Protein AF-0000000073399118 (afdb_homodimer)

Structure (mmCIF, N/CA/C/O backbone):
data_AF-0000000073399118-model_v1
#
loop_
_entity.id
_entity.type
_entity.pdbx_description
1 polymer 'Streptavidin, putative'
#
loop_
_atom_site.group_PDB
_atom_site.id
_atom_site.type_symbol
_atom_site.label_atom_id
_atom_site.label_alt_id
_atom_site.label_comp_id
_atom_site.label_asym_id
_atom_site.label_entity_id
_atom_site.label_seq_id
_atom_site.pdbx_PDB_ins_code
_atom_site.Cartn_x
_atom_site.Cartn_y
_atom_site.Cartn_z
_atom_site.occupancy
_atom_site.B_iso_or_equiv
_atom_site.auth_seq_id
_atom_site.auth_comp_id
_atom_site.auth_asym_id
_atom_site.auth_atom_id
_atom_site.pdbx_PDB_model_num
ATOM 1 N N . MET A 1 1 ? 42.438 76.625 -8.664 1 34.38 1 MET A N 1
ATOM 2 C CA . MET A 1 1 ? 42.094 75.312 -9.195 1 34.38 1 MET A CA 1
ATOM 3 C C . MET A 1 1 ? 40.875 74.75 -8.461 1 34.38 1 MET A C 1
ATOM 5 O O . MET A 1 1 ? 40.906 74.625 -7.23 1 34.38 1 MET A O 1
ATOM 9 N N . LYS A 1 2 ? 39.688 74.938 -9.031 1 44.22 2 LYS A N 1
ATOM 10 C CA . LYS A 1 2 ? 38.312 74.562 -8.688 1 44.22 2 LYS A CA 1
ATOM 11 C C . LYS A 1 2 ? 38.219 73 -8.547 1 44.22 2 LYS A C 1
ATOM 13 O O . LYS A 1 2 ? 38.562 72.312 -9.477 1 44.22 2 LYS A O 1
ATOM 18 N N . ASN A 1 3 ? 38.312 72.5 -7.344 1 41.66 3 ASN A N 1
ATOM 19 C CA . ASN A 1 3 ? 38.219 71.062 -6.98 1 41.66 3 ASN A CA 1
ATOM 20 C C . ASN A 1 3 ? 36.844 70.5 -7.312 1 41.66 3 ASN A C 1
ATOM 22 O O . ASN A 1 3 ? 35.844 70.938 -6.805 1 41.66 3 ASN A O 1
ATOM 26 N N . ALA A 1 4 ? 36.625 70 -8.562 1 43.75 4 ALA A N 1
ATOM 27 C CA . ALA A 1 4 ? 35.406 69.375 -9.07 1 43.75 4 ALA A CA 1
ATOM 28 C C . ALA A 1 4 ? 35.125 68.062 -8.289 1 43.75 4 ALA A C 1
ATOM 30 O O . ALA A 1 4 ? 35.969 67.188 -8.211 1 43.75 4 ALA A O 1
ATOM 31 N N . PHE A 1 5 ? 34.312 68.125 -7.246 1 39.22 5 PHE A N 1
ATOM 32 C CA . PHE A 1 5 ? 33.844 67 -6.48 1 39.22 5 PHE A CA 1
ATOM 33 C C . PHE A 1 5 ? 33 66.062 -7.359 1 39.22 5 PHE A C 1
ATOM 35 O O . PHE A 1 5 ? 32.031 66.5 -7.977 1 39.22 5 PHE A O 1
ATOM 42 N N . VAL A 1 6 ? 33.625 65.062 -8.031 1 45.28 6 VAL A N 1
ATOM 43 C CA . VAL A 1 6 ? 32.969 64 -8.82 1 45.28 6 VAL A CA 1
ATOM 44 C C . VAL A 1 6 ? 32.062 63.188 -7.922 1 45.28 6 VAL A C 1
ATOM 46 O O . VAL A 1 6 ? 32.531 62.625 -6.93 1 45.28 6 VAL A O 1
ATOM 49 N N . SER A 1 7 ? 30.781 63.562 -7.746 1 41.41 7 SER A N 1
ATOM 50 C CA . SER A 1 7 ? 29.781 62.75 -7.02 1 41.41 7 SER A CA 1
ATOM 51 C C . SER A 1 7 ? 29.609 61.375 -7.652 1 41.41 7 SER A C 1
ATOM 53 O O . SER A 1 7 ? 29.234 61.281 -8.82 1 41.41 7 SER A O 1
ATOM 55 N N . LEU A 1 8 ? 30.391 60.406 -7.258 1 40.75 8 LEU A N 1
ATOM 56 C CA . LEU A 1 8 ? 30.188 59.031 -7.715 1 40.75 8 LEU A CA 1
ATOM 57 C C . LEU A 1 8 ? 28.828 58.5 -7.285 1 40.75 8 LEU A C 1
ATOM 59 O O . LEU A 1 8 ? 28.531 58.438 -6.09 1 40.75 8 LEU A O 1
ATOM 63 N N . ALA A 1 9 ? 27.797 58.625 -8.18 1 46.25 9 ALA A N 1
ATOM 64 C CA . ALA A 1 9 ? 26.484 58 -7.988 1 46.25 9 ALA A CA 1
ATOM 65 C C . ALA A 1 9 ? 26.609 56.5 -7.852 1 46.25 9 ALA A C 1
ATOM 67 O O . ALA A 1 9 ? 27.109 55.812 -8.758 1 46.25 9 ALA A O 1
ATOM 68 N N . ILE A 1 10 ? 26.812 56.031 -6.648 1 46.25 10 ILE A N 1
ATOM 69 C CA . ILE A 1 10 ? 26.75 54.594 -6.43 1 46.25 10 ILE A CA 1
ATOM 70 C C . ILE A 1 10 ? 25.391 54.062 -6.855 1 46.25 10 ILE A C 1
ATOM 72 O O . ILE A 1 10 ? 24.359 54.5 -6.352 1 46.25 10 ILE A O 1
ATOM 76 N N . PRO A 1 11 ? 25.219 53.5 -8.07 1 48.28 11 PRO A N 1
ATOM 77 C CA . PRO A 1 11 ? 23.938 52.844 -8.383 1 48.28 11 PRO A CA 1
ATOM 78 C C . PRO A 1 11 ? 23.5 51.844 -7.297 1 48.28 11 PRO A C 1
ATOM 80 O O . PRO A 1 11 ? 24.312 51.094 -6.773 1 48.28 11 PRO A O 1
ATOM 83 N N . GLY A 1 12 ? 22.484 52.25 -6.523 1 44.31 12 GLY A N 1
ATOM 84 C CA . GLY A 1 12 ? 21.859 51.344 -5.578 1 44.31 12 GLY A CA 1
ATOM 85 C C . GLY A 1 12 ? 21.469 50 -6.191 1 44.31 12 GLY A C 1
ATOM 86 O O . GLY A 1 12 ? 20.766 49.969 -7.195 1 44.31 12 GLY A O 1
ATOM 87 N N . LEU A 1 13 ? 22.328 49.031 -6.129 1 44.34 13 LEU A N 1
ATOM 88 C CA . LEU A 1 13 ? 21.969 47.656 -6.457 1 44.34 13 LEU A CA 1
ATOM 89 C C . LEU A 1 13 ? 20.625 47.281 -5.828 1 44.34 13 LEU A C 1
ATOM 91 O O . LEU A 1 13 ? 20.5 47.281 -4.605 1 44.34 13 LEU A O 1
ATOM 95 N N . LEU A 1 14 ? 19.578 47.5 -6.547 1 47.88 14 LEU A N 1
ATOM 96 C CA . LEU A 1 14 ? 18.312 46.906 -6.145 1 47.88 14 LEU A CA 1
ATOM 97 C C . LEU A 1 14 ? 18.453 45.438 -5.891 1 47.88 14 LEU A C 1
ATOM 99 O O . LEU A 1 14 ? 18.828 44.656 -6.797 1 47.88 14 LEU A O 1
ATOM 103 N N . ALA A 1 15 ? 18.719 45.031 -4.641 1 45.75 15 ALA A N 1
ATOM 104 C CA . ALA A 1 15 ? 18.594 43.656 -4.227 1 45.75 15 ALA A CA 1
ATOM 105 C C . ALA A 1 15 ? 17.234 43.094 -4.625 1 45.75 15 ALA A C 1
ATOM 107 O O . ALA A 1 15 ? 16.203 43.469 -4.074 1 45.75 15 ALA A O 1
ATOM 108 N N . SER A 1 16 ? 17.062 42.719 -5.859 1 45.62 16 SER A N 1
ATOM 109 C CA . SER A 1 16 ? 15.891 41.875 -6.113 1 45.62 16 SER A CA 1
ATOM 110 C C . SER A 1 16 ? 15.766 40.781 -5.074 1 45.62 16 SER A C 1
ATOM 112 O O . SER A 1 16 ? 16.688 39.969 -4.891 1 45.62 16 SER A O 1
ATOM 114 N N . SER A 1 17 ? 15.07 41.031 -4.02 1 40.75 17 SER A N 1
ATOM 115 C CA . SER A 1 17 ? 14.703 39.906 -3.184 1 40.75 17 SER A CA 1
ATOM 116 C C . SER A 1 17 ? 14.25 38.719 -4.031 1 40.75 17 SER A C 1
ATOM 118 O O . SER A 1 17 ? 13.297 38.844 -4.809 1 40.75 17 SER A O 1
ATOM 120 N N . LEU A 1 18 ? 15.164 37.906 -4.512 1 43.44 18 LEU A N 1
ATOM 121 C CA . LEU A 1 18 ? 14.68 36.594 -4.934 1 43.44 18 LEU A CA 1
ATOM 122 C C . LEU A 1 18 ? 13.594 36.094 -3.99 1 43.44 18 LEU A C 1
ATOM 124 O O . LEU A 1 18 ? 13.852 35.844 -2.809 1 43.44 18 LEU A O 1
ATOM 128 N N . LEU A 1 19 ? 12.422 36.625 -4.035 1 37.97 19 LEU A N 1
ATOM 129 C CA . LEU A 1 19 ? 11.344 35.875 -3.432 1 37.97 19 LEU A CA 1
ATOM 130 C C . LEU A 1 19 ? 11.578 34.375 -3.598 1 37.97 19 LEU A C 1
ATOM 132 O O . LEU A 1 19 ? 11.625 33.875 -4.723 1 37.97 19 LEU A O 1
ATOM 136 N N . ALA A 1 20 ? 12.578 33.875 -2.898 1 39.19 20 ALA A N 1
ATOM 137 C CA . ALA A 1 20 ? 12.523 32.438 -2.779 1 39.19 20 ALA A CA 1
ATOM 138 C C . ALA A 1 20 ? 11.078 31.938 -2.729 1 39.19 20 ALA A C 1
ATOM 140 O O . ALA A 1 20 ? 10.289 32.375 -1.892 1 39.19 20 ALA A O 1
ATOM 141 N N . ASP A 1 21 ? 10.391 31.797 -3.803 1 41.84 21 ASP A N 1
ATOM 142 C CA . ASP A 1 21 ? 9.164 31.016 -3.736 1 41.84 21 ASP A CA 1
ATOM 143 C C . ASP A 1 21 ? 9.211 30.016 -2.576 1 41.84 21 ASP A C 1
ATOM 145 O O . ASP A 1 21 ? 10.086 29.156 -2.525 1 41.84 21 ASP A O 1
ATOM 149 N N . SER A 1 22 ? 9.078 30.375 -1.406 1 43.62 22 SER A N 1
ATOM 150 C CA . SER A 1 22 ? 8.961 29.484 -0.252 1 43.62 22 SER A CA 1
ATOM 151 C C . SER A 1 22 ? 8.312 28.156 -0.637 1 43.62 22 SER A C 1
ATOM 153 O O . SER A 1 22 ? 7.121 28.109 -0.955 1 43.62 22 SER A O 1
ATOM 155 N N . ALA A 1 23 ? 8.836 27.344 -1.555 1 50 23 ALA A N 1
ATOM 156 C CA . ALA A 1 23 ? 8.445 25.953 -1.791 1 50 23 ALA A CA 1
ATOM 157 C C . ALA A 1 23 ? 7.75 25.359 -0.566 1 50 23 ALA A C 1
ATOM 159 O O . ALA A 1 23 ? 8.289 25.406 0.543 1 50 23 ALA A O 1
ATOM 160 N N . TYR A 1 24 ? 6.438 25.609 -0.46 1 58.16 24 TYR A N 1
ATOM 161 C CA . TYR A 1 24 ? 5.629 25.141 0.663 1 58.16 24 TYR A CA 1
ATOM 162 C C . TYR A 1 24 ? 6.125 23.797 1.174 1 58.16 24 TYR A C 1
ATOM 164 O O . TYR A 1 24 ? 6.34 22.859 0.389 1 58.16 24 TYR A O 1
ATOM 172 N N . ALA A 1 25 ? 6.656 23.734 2.359 1 80 25 ALA A N 1
ATOM 173 C CA . ALA A 1 25 ? 7.18 22.609 3.131 1 80 25 ALA A CA 1
ATOM 174 C C . ALA A 1 25 ? 6.141 21.5 3.264 1 80 25 ALA A C 1
ATOM 176 O O . ALA A 1 25 ? 4.941 21.781 3.35 1 80 25 ALA A O 1
ATOM 177 N N . ALA A 1 26 ? 6.48 20.312 3.006 1 94 26 ALA A N 1
ATOM 178 C CA . ALA A 1 26 ? 5.617 19.156 3.221 1 94 26 ALA A CA 1
ATOM 179 C C . ALA A 1 26 ? 4.871 19.266 4.547 1 94 26 ALA A C 1
ATOM 181 O O . ALA A 1 26 ? 5.441 19.672 5.555 1 94 26 ALA A O 1
ATOM 182 N N . ASN A 1 27 ? 3.549 19.094 4.488 1 95.75 27 ASN A N 1
ATOM 183 C CA . ASN A 1 27 ? 2.707 19.047 5.68 1 95.75 27 ASN A CA 1
ATOM 184 C C . ASN A 1 27 ? 1.485 18.156 5.469 1 95.75 27 ASN A C 1
ATOM 186 O O . ASN A 1 27 ? 1.403 17.438 4.473 1 95.75 27 ASN A O 1
ATOM 190 N N . CYS A 1 28 ? 0.523 18.172 6.426 1 97.06 28 CYS A N 1
ATOM 191 C CA . CYS A 1 28 ? -0.595 17.234 6.367 1 97.06 28 CYS A CA 1
ATOM 192 C C . CYS A 1 28 ? -1.641 17.703 5.359 1 97.06 28 CYS A C 1
ATOM 194 O O . CYS A 1 28 ? -2.656 17.031 5.164 1 97.06 28 CYS A O 1
ATOM 196 N N . GLN A 1 29 ? -1.378 18.812 4.672 1 95.12 29 GLN A N 1
ATOM 197 C CA . GLN A 1 29 ? -2.266 19.25 3.605 1 95.12 29 GLN A CA 1
ATOM 198 C C . GLN A 1 29 ? -1.562 19.219 2.252 1 95.12 29 GLN A C 1
ATOM 200 O O . GLN A 1 29 ? -2.195 19.422 1.213 1 95.12 29 GLN A O 1
ATOM 205 N N . ASN A 1 30 ? -0.302 19.031 2.291 1 95.69 30 ASN A N 1
ATOM 206 C CA . ASN A 1 30 ? 0.541 18.984 1.101 1 95.69 30 ASN A CA 1
ATOM 207 C C . ASN A 1 30 ? 1.598 17.891 1.213 1 95.69 30 ASN A C 1
ATOM 209 O O . ASN A 1 30 ? 2.578 18.031 1.944 1 95.69 30 ASN A O 1
ATOM 213 N N . PRO A 1 31 ? 1.482 16.812 0.441 1 97.56 31 PRO A N 1
ATOM 214 C CA . PRO A 1 31 ? 2.4 15.68 0.61 1 97.56 31 PRO A CA 1
ATOM 215 C C . PRO A 1 31 ? 3.76 15.922 -0.045 1 97.56 31 PRO A C 1
ATOM 217 O O . PRO A 1 31 ? 4.715 15.18 0.213 1 97.56 31 PRO A O 1
ATOM 220 N N . LEU A 1 32 ? 3.893 16.906 -0.871 1 97.69 32 LEU A N 1
ATOM 221 C CA . LEU A 1 32 ? 5.105 17.109 -1.651 1 97.69 32 LEU A CA 1
ATOM 222 C C . LEU A 1 32 ? 6.266 17.531 -0.75 1 97.69 32 LEU A C 1
ATOM 224 O O . LEU A 1 32 ? 6.141 18.453 0.049 1 97.69 32 LEU A O 1
ATOM 228 N N . GLY A 1 33 ? 7.371 16.891 -0.963 1 97.19 33 GLY A N 1
ATOM 229 C CA . GLY A 1 33 ? 8.555 17.156 -0.167 1 97.19 33 GLY A CA 1
ATOM 230 C C . GLY A 1 33 ? 9.188 15.914 0.412 1 97.19 33 GLY A C 1
ATOM 231 O O . GLY A 1 33 ? 8.883 14.797 -0.019 1 97.19 33 GLY A O 1
ATOM 232 N N . THR A 1 34 ? 10.125 16.141 1.318 1 97 34 THR A N 1
ATOM 233 C CA . THR A 1 34 ? 10.875 15.023 1.891 1 97 34 THR A CA 1
ATOM 234 C C . THR A 1 34 ? 10.477 14.789 3.344 1 97 34 THR A C 1
ATOM 236 O O . THR A 1 34 ? 10.367 15.742 4.125 1 97 34 THR A O 1
ATOM 239 N N . TRP A 1 35 ? 10.195 13.562 3.666 1 97.81 35 TRP A N 1
ATOM 240 C CA . TRP A 1 35 ? 9.828 13.094 5 1 97.81 35 TRP A CA 1
ATOM 241 C C . TRP A 1 35 ? 10.898 12.156 5.555 1 97.81 35 TRP A C 1
ATOM 243 O O . TRP A 1 35 ? 11.414 11.297 4.836 1 97.81 35 TRP A O 1
ATOM 253 N N . LEU A 1 36 ? 11.234 12.312 6.797 1 96.62 36 LEU A N 1
ATOM 254 C CA . LEU A 1 36 ? 12.258 11.547 7.492 1 96.62 36 LEU A CA 1
ATOM 255 C C . LEU A 1 36 ? 11.648 10.711 8.609 1 96.62 36 LEU A C 1
ATOM 257 O O . LEU A 1 36 ? 10.789 11.195 9.352 1 96.62 36 LEU A O 1
ATOM 261 N N . ASN A 1 37 ? 12.062 9.398 8.695 1 96.56 37 ASN A N 1
ATOM 262 C CA . ASN A 1 37 ? 11.562 8.625 9.828 1 96.56 37 ASN A CA 1
ATOM 263 C C . ASN A 1 37 ? 12.648 8.383 10.867 1 96.56 37 ASN A C 1
ATOM 265 O O . ASN A 1 37 ? 13.766 8.891 10.734 1 96.56 37 ASN A O 1
ATOM 269 N N . GLU A 1 38 ? 12.289 7.676 11.93 1 95.69 38 GLU A N 1
ATOM 270 C CA . GLU A 1 38 ? 13.133 7.48 13.102 1 95.69 38 GLU A CA 1
ATOM 271 C C . GLU A 1 38 ? 14.344 6.613 12.773 1 95.69 38 GLU A C 1
ATOM 273 O O . GLU A 1 38 ? 15.32 6.594 13.523 1 95.69 38 GLU A O 1
ATOM 278 N N . LEU A 1 39 ? 14.32 5.871 11.656 1 94.06 39 LEU A N 1
ATOM 279 C CA . LEU A 1 39 ? 15.414 4.988 11.266 1 94.06 39 LEU A CA 1
ATOM 280 C C . LEU A 1 39 ? 16.406 5.707 10.352 1 94.06 39 LEU A C 1
ATOM 282 O O . LEU A 1 39 ? 17.359 5.105 9.883 1 94.06 39 LEU A O 1
ATOM 286 N N . GLY A 1 40 ? 16.094 6.965 10.062 1 94.19 40 GLY A N 1
ATOM 287 C CA . GLY A 1 40 ? 16.938 7.734 9.156 1 94.19 40 GLY A CA 1
ATOM 288 C C . GLY A 1 40 ? 16.578 7.547 7.695 1 94.19 40 GLY A C 1
ATOM 289 O O . GLY A 1 40 ? 17.297 8 6.805 1 94.19 40 GLY A O 1
ATOM 290 N N . SER A 1 41 ? 15.469 6.82 7.398 1 96 41 SER A N 1
ATOM 291 C CA . SER A 1 41 ? 14.984 6.672 6.031 1 96 41 SER A CA 1
ATOM 292 C C . SER A 1 41 ? 14.297 7.945 5.551 1 96 41 SER A C 1
ATOM 294 O O . SER A 1 41 ? 13.664 8.648 6.34 1 96 41 SER A O 1
ATOM 296 N N . THR A 1 42 ? 14.43 8.227 4.258 1 95.94 42 THR A N 1
ATOM 297 C CA . THR A 1 42 ? 13.773 9.391 3.674 1 95.94 42 THR A CA 1
ATOM 298 C C . THR A 1 42 ? 12.812 8.969 2.568 1 95.94 42 THR A C 1
ATOM 300 O O . THR A 1 42 ? 13.141 8.117 1.739 1 95.94 42 THR A O 1
ATOM 303 N N . MET A 1 43 ? 11.68 9.492 2.699 1 97.12 43 MET A N 1
ATOM 304 C CA . MET A 1 43 ? 10.656 9.43 1.653 1 97.12 43 MET A CA 1
ATOM 305 C C . MET A 1 43 ? 10.492 10.781 0.972 1 97.12 43 MET A C 1
ATOM 307 O O . MET A 1 43 ? 10.102 11.758 1.613 1 97.12 43 MET A O 1
ATOM 311 N N . THR A 1 44 ? 10.836 10.844 -0.28 1 96.94 44 THR A N 1
ATOM 312 C CA . THR A 1 44 ? 10.609 12.062 -1.05 1 96.94 44 THR A CA 1
ATOM 313 C C . THR A 1 44 ? 9.438 11.875 -2.008 1 96.94 44 THR A C 1
ATOM 315 O O . THR A 1 44 ? 9.492 11.047 -2.916 1 96.94 44 THR A O 1
ATOM 318 N N . ILE A 1 45 ? 8.375 12.578 -1.77 1 98.12 45 ILE A N 1
ATOM 319 C CA . ILE A 1 45 ? 7.234 12.617 -2.68 1 98.12 45 ILE A CA 1
ATOM 320 C C . ILE A 1 45 ? 7.422 13.734 -3.703 1 98.12 45 ILE A C 1
ATOM 322 O O . ILE A 1 45 ? 7.449 14.914 -3.344 1 98.12 45 ILE A O 1
ATOM 326 N N . SER A 1 46 ? 7.516 13.352 -5.004 1 98 46 SER A N 1
ATOM 327 C CA . SER A 1 46 ? 7.852 14.305 -6.055 1 98 46 SER A CA 1
ATOM 328 C C . SER A 1 46 ? 6.645 14.617 -6.926 1 98 46 SER A C 1
ATOM 330 O O . SER A 1 46 ? 6.633 15.617 -7.652 1 98 46 SER A O 1
ATOM 332 N N . THR A 1 47 ? 5.68 13.797 -6.98 1 98.25 47 THR A N 1
ATOM 333 C CA . THR A 1 47 ? 4.465 14.047 -7.746 1 98.25 47 THR A CA 1
ATOM 334 C C . THR A 1 47 ? 3.225 13.805 -6.891 1 98.25 47 THR A C 1
ATOM 336 O O . THR A 1 47 ? 3.217 12.914 -6.039 1 98.25 47 THR A O 1
ATOM 339 N N . TYR A 1 48 ? 2.266 14.609 -7.113 1 98.12 48 TYR A N 1
ATOM 340 C CA . TYR A 1 48 ? 0.96 14.531 -6.469 1 98.12 48 TYR A CA 1
ATOM 341 C C . TYR A 1 48 ? -0.143 14.992 -7.414 1 98.12 48 TYR A C 1
ATOM 343 O O . TYR A 1 48 ? -0.098 16.109 -7.938 1 98.12 48 TYR A O 1
ATOM 351 N N . SER A 1 49 ? -1.085 14.102 -7.652 1 97.31 49 SER A N 1
ATOM 352 C CA . SER A 1 49 ? -2.281 14.469 -8.406 1 97.31 49 SER A CA 1
ATOM 353 C C . SER A 1 49 ? -3.424 14.852 -7.473 1 97.31 49 SER A C 1
ATOM 355 O O . SER A 1 49 ? -4.027 13.992 -6.832 1 97.31 49 SER A O 1
ATOM 357 N N . SER A 1 50 ? -3.801 16.109 -7.484 1 93.19 50 SER A N 1
ATOM 358 C CA . SER A 1 50 ? -4.871 16.562 -6.598 1 93.19 50 SER A CA 1
ATOM 359 C C . SER A 1 50 ? -6.215 15.969 -7.012 1 93.19 50 SER A C 1
ATOM 361 O O . SER A 1 50 ? -7.141 15.898 -6.203 1 93.19 50 SER A O 1
ATOM 363 N N . SER A 1 51 ? -6.352 15.555 -8.25 1 93.31 51 SER A N 1
ATOM 364 C CA . SER A 1 51 ? -7.609 15 -8.75 1 93.31 51 SER A CA 1
ATOM 365 C C . SER A 1 51 ? -7.781 13.547 -8.328 1 93.31 51 SER A C 1
ATOM 367 O O . SER A 1 51 ? -8.875 13.133 -7.934 1 93.31 51 SER A O 1
ATOM 369 N N . SER A 1 52 ? -6.672 12.789 -8.289 1 94.94 52 SER A N 1
ATOM 370 C CA . SER A 1 52 ? -6.809 11.359 -8.023 1 94.94 52 SER A CA 1
ATOM 371 C C . SER A 1 52 ? -6.301 11 -6.633 1 94.94 52 SER A C 1
ATOM 373 O O . SER A 1 52 ? -6.637 9.938 -6.102 1 94.94 52 SER A O 1
ATOM 375 N N . GLY A 1 53 ? -5.41 11.844 -6.094 1 97.06 53 GLY A N 1
ATOM 376 C CA . GLY A 1 53 ? -4.754 11.539 -4.832 1 97.06 53 GLY A CA 1
ATOM 377 C C . GLY A 1 53 ? -3.469 10.75 -5.004 1 97.06 53 GLY A C 1
ATOM 378 O O . GLY A 1 53 ? -2.785 10.445 -4.023 1 97.06 53 GLY A O 1
ATOM 379 N N . ALA A 1 54 ? -3.074 10.383 -6.234 1 98.5 54 ALA A N 1
ATOM 380 C CA . ALA A 1 54 ? -1.895 9.555 -6.469 1 98.5 54 ALA A CA 1
ATOM 381 C C . ALA A 1 54 ? -0.615 10.312 -6.121 1 98.5 54 ALA A C 1
ATOM 383 O O . ALA A 1 54 ? -0.486 11.5 -6.426 1 98.5 54 ALA A O 1
ATOM 384 N N . ILE A 1 55 ? 0.268 9.594 -5.465 1 98.75 55 ILE A N 1
ATOM 385 C CA . ILE A 1 55 ? 1.582 10.164 -5.18 1 98.75 55 ILE A CA 1
ATOM 386 C C . ILE A 1 55 ? 2.672 9.219 -5.684 1 98.75 55 ILE A C 1
ATOM 388 O O . ILE A 1 55 ? 2.453 8.016 -5.793 1 98.75 55 ILE A O 1
ATOM 392 N N . SER A 1 56 ? 3.803 9.742 -6.016 1 98.62 56 SER A N 1
ATOM 393 C CA . SER A 1 56 ? 4.984 8.961 -6.371 1 98.62 56 SER A CA 1
ATOM 394 C C . SER A 1 56 ? 6.266 9.688 -5.973 1 98.62 56 SER A C 1
ATOM 396 O O . SER A 1 56 ? 6.254 10.898 -5.738 1 98.62 56 SER A O 1
ATOM 398 N N . GLY A 1 57 ? 7.223 8.922 -5.836 1 98.25 57 GLY A N 1
ATOM 399 C CA . GLY A 1 57 ? 8.523 9.453 -5.465 1 98.25 57 GLY A CA 1
ATOM 400 C C . GLY A 1 57 ? 9.562 8.383 -5.215 1 98.25 57 GLY A C 1
ATOM 401 O O . GLY A 1 57 ? 9.609 7.375 -5.93 1 98.25 57 GLY A O 1
ATOM 402 N N . ALA A 1 58 ? 10.422 8.695 -4.207 1 97.56 58 ALA A N 1
ATOM 403 C CA . ALA A 1 58 ? 11.539 7.793 -3.945 1 97.56 58 ALA A CA 1
ATOM 404 C C . ALA A 1 58 ? 11.758 7.605 -2.445 1 97.56 58 ALA A C 1
ATOM 406 O O . ALA A 1 58 ? 11.422 8.484 -1.649 1 97.56 58 ALA A O 1
ATOM 407 N N . TYR A 1 59 ? 12.227 6.469 -2.139 1 97.25 59 TYR A N 1
ATOM 408 C CA . TYR A 1 59 ? 12.523 6.086 -0.762 1 97.25 59 TYR A CA 1
ATOM 409 C C . TYR A 1 59 ? 13.977 5.66 -0.616 1 97.25 59 TYR A C 1
ATOM 411 O O . TYR A 1 59 ? 14.5 4.918 -1.451 1 97.25 59 TYR A O 1
ATOM 419 N N . LYS A 1 60 ? 14.633 6.164 0.396 1 95.81 60 LYS A N 1
ATOM 420 C CA . LYS A 1 60 ? 16 5.801 0.732 1 95.81 60 LYS A CA 1
ATOM 421 C C . LYS A 1 60 ? 16.109 5.359 2.188 1 95.81 60 LYS A C 1
ATOM 423 O O . LYS A 1 60 ? 15.664 6.062 3.092 1 95.81 60 LYS A O 1
ATOM 428 N N . SER A 1 61 ? 16.609 4.199 2.355 1 92.31 61 SER A N 1
ATOM 429 C CA . SER A 1 61 ? 16.781 3.684 3.711 1 92.31 61 SER A CA 1
ATOM 430 C C . SER A 1 61 ? 18.234 3.32 3.975 1 92.31 61 SER A C 1
ATOM 432 O O . SER A 1 61 ? 18.844 2.564 3.213 1 92.31 61 SER A O 1
ATOM 434 N N . PRO A 1 62 ? 18.797 3.965 5 1 84.12 62 PRO A N 1
ATOM 435 C CA . PRO A 1 62 ? 20.156 3.521 5.352 1 84.12 62 PRO A CA 1
ATOM 436 C C . PRO A 1 62 ? 20.172 2.117 5.949 1 84.12 62 PRO A C 1
ATOM 438 O O . PRO A 1 62 ? 21.234 1.488 6.02 1 84.12 62 PRO A O 1
ATOM 441 N N . SER A 1 63 ? 19.062 1.756 6.418 1 75.62 63 SER A N 1
ATOM 442 C CA . SER A 1 63 ? 18.969 0.445 7.051 1 75.62 63 SER A CA 1
ATOM 443 C C . SER A 1 63 ? 18.609 -0.636 6.043 1 75.62 63 SER A C 1
ATOM 445 O O . SER A 1 63 ? 17.625 -0.495 5.305 1 75.62 63 SER A O 1
ATOM 447 N N . GLY A 1 64 ? 19.391 -1.622 5.922 1 70.88 64 GLY A N 1
ATOM 448 C CA . GLY A 1 64 ? 19.109 -2.811 5.133 1 70.88 64 GLY A CA 1
ATOM 449 C C . GLY A 1 64 ? 19.484 -2.67 3.674 1 70.88 64 GLY A C 1
ATOM 450 O O . GLY A 1 64 ? 19.359 -3.617 2.898 1 70.88 64 GLY A O 1
ATOM 451 N N . THR A 1 65 ? 19.766 -1.405 3.27 1 82.62 65 THR A N 1
ATOM 452 C CA . THR A 1 65 ? 20.188 -1.213 1.888 1 82.62 65 THR A CA 1
ATOM 453 C C . THR A 1 65 ? 21.531 -0.474 1.828 1 82.62 65 THR A C 1
ATOM 455 O O . THR A 1 65 ? 22.047 -0.041 2.857 1 82.62 65 THR A O 1
ATOM 458 N N . SER A 1 66 ? 22.219 -0.4 0.673 1 80.12 66 SER A N 1
ATOM 459 C CA . SER A 1 66 ? 23.5 0.261 0.491 1 80.12 66 SER A CA 1
ATOM 460 C C . SER A 1 66 ? 23.328 1.705 0.032 1 80.12 66 SER A C 1
ATOM 462 O O . SER A 1 66 ? 24.172 2.248 -0.676 1 80.12 66 SER A O 1
ATOM 464 N N . GLY A 1 67 ? 22.109 2.275 0.451 1 80.5 67 GLY A N 1
ATOM 465 C CA . GLY A 1 67 ? 21.906 3.684 0.158 1 80.5 67 GLY A CA 1
ATOM 466 C C . GLY A 1 67 ? 21.203 3.922 -1.17 1 80.5 67 GLY A C 1
ATOM 467 O O . GLY A 1 67 ? 21.078 5.062 -1.616 1 80.5 67 GLY A O 1
ATOM 468 N N . GLN A 1 68 ? 20.781 2.893 -1.865 1 90.62 68 GLN A N 1
ATOM 469 C CA . GLN A 1 68 ? 20.078 3.021 -3.131 1 90.62 68 GLN A CA 1
ATOM 470 C C . GLN A 1 68 ? 18.719 3.688 -2.928 1 90.62 68 GLN A C 1
ATOM 472 O O . GLN A 1 68 ? 18.203 3.746 -1.807 1 90.62 68 GLN A O 1
ATOM 477 N N . THR A 1 69 ? 18.281 4.254 -4.027 1 94.75 69 THR A N 1
ATOM 478 C CA . THR A 1 69 ? 16.953 4.832 -4.07 1 94.75 69 THR A CA 1
ATOM 479 C C . THR A 1 69 ? 15.961 3.867 -4.727 1 94.75 69 THR A C 1
ATOM 481 O O . THR A 1 69 ? 16.281 3.236 -5.738 1 94.75 69 THR A O 1
ATOM 484 N N . PHE A 1 70 ? 14.82 3.705 -4.07 1 97.38 70 PHE A N 1
ATOM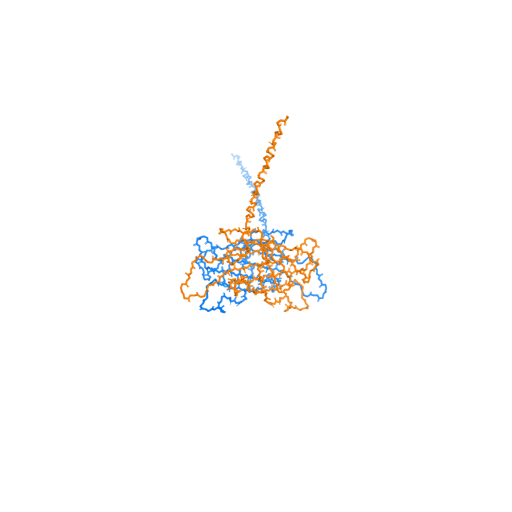 485 C CA . PHE A 1 70 ? 13.797 2.793 -4.57 1 97.38 70 PHE A CA 1
ATOM 486 C C . PHE A 1 70 ? 12.516 3.549 -4.902 1 97.38 70 PHE A C 1
ATOM 488 O O . PHE A 1 70 ? 12.203 4.562 -4.273 1 97.38 70 PHE A O 1
ATOM 495 N N . PRO A 1 71 ? 11.789 3.051 -5.918 1 97.69 71 PRO A N 1
ATOM 496 C CA . PRO A 1 71 ? 10.547 3.73 -6.285 1 97.69 71 PRO A CA 1
ATOM 497 C C . PRO A 1 71 ? 9.461 3.586 -5.223 1 97.69 71 PRO A C 1
ATOM 499 O O . PRO A 1 71 ? 9.336 2.527 -4.602 1 97.69 71 PRO A O 1
ATOM 502 N N . LEU A 1 72 ? 8.742 4.641 -5.008 1 98.31 72 LEU A N 1
ATOM 503 C CA . LEU A 1 72 ? 7.602 4.742 -4.105 1 98.31 72 LEU A CA 1
ATOM 504 C C . LEU A 1 72 ? 6.344 5.16 -4.859 1 98.31 72 LEU A C 1
ATOM 506 O O . LEU A 1 72 ? 6.402 6.031 -5.73 1 98.31 72 LEU A O 1
ATOM 510 N N . SER A 1 73 ? 5.246 4.566 -4.566 1 98.62 73 SER A N 1
ATOM 511 C CA . SER A 1 73 ? 3.941 4.973 -5.078 1 98.62 73 SER A CA 1
ATOM 512 C C . SER A 1 73 ? 2.85 4.785 -4.031 1 98.62 73 SER A C 1
ATOM 514 O O . SER A 1 73 ? 3.012 4 -3.094 1 98.62 73 SER A O 1
ATOM 516 N N . GLY A 1 74 ? 1.761 5.559 -4.172 1 98.69 74 GLY A N 1
ATOM 517 C CA . GLY A 1 74 ? 0.673 5.41 -3.217 1 98.69 74 GLY A CA 1
ATOM 518 C C . GLY A 1 74 ? -0.403 6.469 -3.373 1 98.69 74 GLY A C 1
ATOM 519 O O . GLY A 1 74 ? -0.72 6.879 -4.492 1 98.69 74 GLY A O 1
ATOM 520 N N . TRP A 1 75 ? -0.996 6.746 -2.229 1 98.88 75 TRP A N 1
ATOM 521 C CA . TRP A 1 75 ? -2.16 7.625 -2.211 1 98.88 75 TRP A CA 1
ATOM 522 C C . TRP A 1 75 ? -2.066 8.625 -1.066 1 98.88 75 TRP A C 1
ATOM 524 O O . TRP A 1 75 ? -1.561 8.305 0.011 1 98.88 75 TRP A O 1
ATOM 534 N N . PHE A 1 76 ? -2.527 9.805 -1.357 1 98.62 76 PHE A N 1
ATOM 535 C CA . PHE A 1 76 ? -2.725 10.883 -0.396 1 98.62 76 PHE A CA 1
ATOM 536 C C . PHE A 1 76 ? -4.188 11.312 -0.356 1 98.62 76 PHE A C 1
ATOM 538 O O . PHE A 1 76 ? -4.836 11.422 -1.399 1 98.62 76 PHE A O 1
ATOM 545 N N . TYR A 1 77 ? -4.742 11.484 0.882 1 98.19 77 TYR A N 1
ATOM 546 C CA . TYR A 1 77 ? -6.117 11.953 1.006 1 98.19 77 TYR A CA 1
ATOM 547 C C . TYR A 1 77 ? -6.27 12.875 2.209 1 98.19 77 TYR A C 1
ATOM 549 O O . TYR A 1 77 ? -6.113 12.445 3.354 1 98.19 77 TYR A O 1
ATOM 557 N N . ALA A 1 78 ? -6.539 14.078 1.943 1 96.31 78 ALA A N 1
ATOM 558 C CA . ALA A 1 78 ? -6.859 15.078 2.959 1 96.31 78 ALA A CA 1
ATOM 559 C C . ALA A 1 78 ? -8.312 15.516 2.855 1 96.31 78 ALA A C 1
ATOM 561 O O . ALA A 1 78 ? -8.711 16.141 1.868 1 96.31 78 ALA A O 1
ATOM 562 N N . PRO A 1 79 ? -9.086 15.164 3.887 1 92.81 79 PRO A N 1
ATOM 563 C CA . PRO A 1 79 ? -10.477 15.609 3.805 1 92.81 79 PRO A CA 1
ATOM 564 C C . PRO A 1 79 ? -10.602 17.141 3.781 1 92.81 79 PRO A C 1
ATOM 566 O O . PRO A 1 79 ? -9.836 17.828 4.445 1 92.81 79 PRO A O 1
ATOM 569 N N . SER A 1 80 ? -11.469 17.656 2.982 1 81.44 80 SER A N 1
ATOM 570 C CA . SER A 1 80 ? -11.672 19.094 2.838 1 81.44 80 SER A CA 1
ATOM 571 C C . SER A 1 80 ? -12.547 19.641 3.959 1 81.44 80 SER A C 1
ATOM 573 O O . SER A 1 80 ? -12.477 20.828 4.281 1 81.44 80 SER A O 1
ATOM 575 N N . SER A 1 81 ? -13.414 18.875 4.438 1 74.69 81 SER A N 1
ATOM 576 C CA . SER A 1 81 ? -14.336 19.406 5.434 1 74.69 81 SER A CA 1
ATOM 577 C C . SER A 1 81 ? -14.258 18.625 6.734 1 74.69 81 SER A C 1
ATOM 579 O O . SER A 1 81 ? -13.977 17.422 6.723 1 74.69 81 SER A O 1
ATOM 581 N N . ALA A 1 82 ? -14.391 19.469 7.773 1 74.06 82 ALA A N 1
ATOM 582 C CA . ALA A 1 82 ? -14.484 18.844 9.086 1 74.06 82 ALA A CA 1
ATOM 583 C C . ALA A 1 82 ? -15.836 18.156 9.281 1 74.06 82 ALA A C 1
ATOM 585 O O . ALA A 1 82 ? -16.828 18.562 8.68 1 74.06 82 ALA A O 1
ATOM 586 N N . SER A 1 83 ? -15.797 17 9.844 1 79.5 83 SER A N 1
ATOM 587 C CA . SER A 1 83 ? -17.016 16.359 10.352 1 79.5 83 SER A CA 1
ATOM 588 C C . SER A 1 83 ? -17.141 16.547 11.859 1 79.5 83 SER A C 1
ATOM 590 O O . SER A 1 83 ? -16.375 15.938 12.625 1 79.5 83 SER A O 1
ATOM 592 N N . PRO A 1 84 ? -18.109 17.422 12.148 1 85.19 84 PRO A N 1
ATOM 593 C CA . PRO A 1 84 ? -18.219 17.703 13.578 1 85.19 84 PRO A CA 1
ATOM 594 C C . PRO A 1 84 ? -18.344 16.422 14.422 1 85.19 84 PRO A C 1
ATOM 596 O O . PRO A 1 84 ? -19.062 15.5 14.047 1 85.19 84 PRO A O 1
ATOM 599 N N . GLY A 1 85 ? -17.594 16.422 15.461 1 90.06 85 GLY A N 1
ATOM 600 C CA . GLY A 1 85 ? -17.688 15.359 16.438 1 90.06 85 GLY A CA 1
ATOM 601 C C . GLY A 1 85 ? -16.781 14.188 16.125 1 90.06 85 GLY A C 1
ATOM 602 O O . GLY A 1 85 ? -16.625 13.266 16.938 1 90.06 85 GLY A O 1
ATOM 603 N N . LEU A 1 86 ? -16.172 14.188 14.984 1 93.38 86 LEU A N 1
ATOM 604 C CA . LEU A 1 86 ? -15.289 13.086 14.641 1 93.38 86 LEU A CA 1
ATOM 605 C C . LEU A 1 86 ? -13.836 13.531 14.648 1 93.38 86 LEU A C 1
ATOM 607 O O . LEU A 1 86 ? -13.539 14.695 14.344 1 93.38 86 LEU A O 1
ATOM 611 N N . ASP A 1 87 ? -13.008 12.602 15.141 1 96.06 87 ASP A N 1
ATOM 612 C CA . ASP A 1 87 ? -11.57 12.812 14.984 1 96.06 87 ASP A CA 1
ATOM 613 C C . ASP A 1 87 ? -11.156 12.727 13.516 1 96.06 87 ASP A C 1
ATOM 615 O O . ASP A 1 87 ? -11.57 11.812 12.797 1 96.06 87 ASP A O 1
ATOM 619 N N . GLN A 1 88 ? -10.398 13.781 13.039 1 96.69 88 GLN A N 1
ATOM 620 C CA . GLN A 1 88 ? -10.047 13.883 11.625 1 96.69 88 GLN A CA 1
ATOM 621 C C . GLN A 1 88 ? -8.539 13.812 11.422 1 96.69 88 GLN A C 1
ATOM 623 O O . GLN A 1 88 ? -7.781 14.453 12.156 1 96.69 88 GLN A O 1
ATOM 628 N N . VAL A 1 89 ? -8.094 13.008 10.414 1 98 89 VAL A N 1
ATOM 629 C CA . VAL A 1 89 ? -6.684 12.906 10.031 1 98 89 VAL A CA 1
ATOM 630 C C . VAL A 1 89 ? -6.559 12.891 8.516 1 98 89 VAL A C 1
ATOM 632 O O . VAL A 1 89 ? -7.555 12.727 7.801 1 98 89 VAL A O 1
ATOM 635 N N . THR A 1 90 ? -5.383 13.195 8.055 1 98.06 90 THR A N 1
ATOM 636 C CA . THR A 1 90 ? -5.004 13.023 6.656 1 98.06 90 THR A CA 1
ATOM 637 C C . THR A 1 90 ? -4.383 11.648 6.434 1 98.06 90 THR A C 1
ATOM 639 O O . THR A 1 90 ? -3.693 11.125 7.312 1 98.06 90 THR A O 1
ATOM 642 N N . LEU A 1 91 ? -4.629 11.086 5.258 1 98.88 91 LEU A N 1
ATOM 643 C CA . LEU A 1 91 ? -4.152 9.727 4.992 1 98.88 91 LEU A CA 1
ATOM 644 C C . LEU A 1 91 ? -2.957 9.75 4.047 1 98.88 91 LEU A C 1
ATOM 646 O O . LEU A 1 91 ? -2.98 10.445 3.025 1 98.88 91 LEU A O 1
ATOM 650 N N . PHE A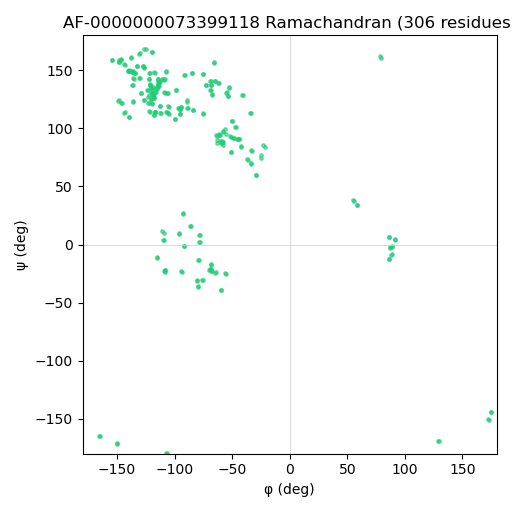 1 92 ? -1.938 9.055 4.426 1 98.88 92 PHE A N 1
ATOM 651 C CA . PHE A 1 92 ? -0.793 8.68 3.602 1 98.88 92 PHE A CA 1
ATOM 652 C C . PHE A 1 92 ? -0.693 7.168 3.469 1 98.88 92 PHE A C 1
ATOM 654 O O . PHE A 1 92 ? -0.44 6.469 4.453 1 98.88 92 PHE A O 1
ATOM 661 N N . THR A 1 93 ? -0.911 6.621 2.334 1 98.94 93 THR A N 1
ATOM 662 C CA . THR A 1 93 ? -0.637 5.219 2.033 1 98.94 93 THR A CA 1
ATOM 663 C C . THR A 1 93 ? 0.386 5.098 0.908 1 98.94 93 THR A C 1
ATOM 665 O O . THR A 1 93 ? 0.254 5.75 -0.131 1 98.94 93 THR A O 1
ATOM 668 N N . PHE A 1 94 ? 1.44 4.289 1.149 1 98.94 94 PHE A N 1
ATOM 669 C CA . PHE A 1 94 ? 2.461 4.16 0.115 1 98.94 94 PHE A CA 1
ATOM 670 C C . PHE A 1 94 ? 3.182 2.822 0.229 1 98.94 94 PHE A C 1
ATOM 672 O O . PHE A 1 94 ? 3.098 2.152 1.26 1 98.94 94 PHE A O 1
ATOM 679 N N . SER A 1 95 ? 3.775 2.414 -0.842 1 98.88 95 SER A N 1
ATOM 680 C CA . SER A 1 95 ? 4.566 1.19 -0.898 1 98.88 95 SER A CA 1
ATOM 681 C C . SER A 1 95 ? 5.891 1.42 -1.621 1 98.88 95 SER A C 1
ATOM 683 O O . SER A 1 95 ? 5.984 2.277 -2.5 1 98.88 95 SER A O 1
ATOM 685 N N . VAL A 1 96 ? 6.832 0.702 -1.165 1 98.38 96 VAL A N 1
ATOM 686 C CA . VAL A 1 96 ? 8.164 0.734 -1.757 1 98.38 96 VAL A CA 1
ATOM 687 C C . VAL A 1 96 ? 8.531 -0.655 -2.273 1 98.38 96 VAL A C 1
ATOM 689 O O . VAL A 1 96 ? 8.461 -1.639 -1.534 1 98.38 96 VAL A O 1
ATOM 692 N N . ASN A 1 97 ? 8.805 -0.715 -3.541 1 98.12 97 ASN A N 1
ATOM 693 C CA . ASN A 1 97 ? 9.414 -1.905 -4.125 1 98.12 97 ASN A CA 1
ATOM 694 C C . ASN A 1 97 ? 10.938 -1.886 -3.969 1 98.12 97 ASN A C 1
ATOM 696 O O . ASN A 1 97 ? 11.617 -1.064 -4.586 1 98.12 97 ASN A O 1
ATOM 700 N N . TRP A 1 98 ? 11.438 -2.848 -3.217 1 97.06 98 TRP A N 1
ATOM 701 C CA . TRP A 1 98 ? 12.859 -2.826 -2.889 1 97.06 98 TRP A CA 1
ATOM 702 C C . TRP A 1 98 ? 13.68 -3.502 -3.98 1 97.06 98 TRP A C 1
ATOM 704 O O . TRP A 1 98 ? 14.82 -3.91 -3.746 1 97.06 98 TRP A O 1
ATOM 714 N N . ASN A 1 99 ? 13.031 -3.678 -5.164 1 95.25 99 ASN A N 1
ATOM 715 C CA . ASN A 1 99 ? 13.695 -4.344 -6.281 1 95.25 99 ASN A CA 1
ATOM 716 C C . ASN A 1 99 ? 13.852 -3.408 -7.477 1 95.25 99 ASN A C 1
ATOM 718 O O . ASN A 1 99 ? 12.859 -2.91 -8.016 1 95.25 99 ASN A O 1
ATOM 722 N N . THR A 1 100 ? 15 -3.088 -7.812 1 91.44 100 THR A N 1
ATOM 723 C CA . THR A 1 100 ? 15.375 -2.393 -9.039 1 91.44 100 THR A CA 1
ATOM 724 C C . THR A 1 100 ? 16.328 -3.244 -9.875 1 91.44 100 THR A C 1
ATOM 726 O O . THR A 1 100 ? 16.797 -4.285 -9.414 1 91.44 100 THR A O 1
ATOM 729 N N . PRO A 1 101 ? 16.531 -2.877 -11.133 1 87.56 101 PRO A N 1
ATOM 730 C CA . PRO A 1 101 ? 17.5 -3.631 -11.922 1 87.56 101 PRO A CA 1
ATOM 731 C C . PRO A 1 101 ? 18.891 -3.68 -11.273 1 87.56 101 PRO A C 1
ATOM 733 O O . PRO A 1 101 ? 19.625 -4.648 -11.461 1 87.56 101 PRO A O 1
ATOM 736 N N . GLN A 1 102 ? 19.25 -2.684 -10.406 1 86.88 102 GLN A N 1
ATOM 737 C CA . GLN A 1 102 ? 20.578 -2.578 -9.812 1 86.88 102 GLN A CA 1
ATOM 738 C C . GLN A 1 102 ? 20.625 -3.254 -8.445 1 86.88 102 GLN A C 1
ATOM 740 O O . GLN A 1 102 ? 21.703 -3.605 -7.957 1 86.88 102 GLN A O 1
ATOM 745 N N . ALA A 1 103 ? 19.516 -3.381 -7.855 1 90.19 103 ALA A N 1
ATOM 746 C CA . ALA A 1 103 ? 19.453 -3.912 -6.496 1 90.19 103 ALA A CA 1
ATOM 747 C C . ALA A 1 103 ? 18.156 -4.672 -6.254 1 90.19 103 ALA A C 1
ATOM 749 O O . ALA A 1 103 ? 17.062 -4.102 -6.363 1 90.19 103 ALA A O 1
ATOM 750 N N . GLN A 1 104 ? 18.359 -5.984 -5.84 1 92.12 104 GLN A N 1
ATOM 751 C CA . GLN A 1 104 ? 17.203 -6.836 -5.59 1 92.12 104 GLN A CA 1
ATOM 752 C C . GLN A 1 104 ? 17.203 -7.359 -4.16 1 92.12 104 GLN A C 1
ATOM 754 O O . GLN A 1 104 ? 18.062 -8.164 -3.787 1 92.12 104 GLN A O 1
ATOM 759 N N . TYR A 1 105 ? 16.219 -6.922 -3.412 1 94.88 105 TYR A N 1
ATOM 760 C CA . TYR A 1 105 ? 16.094 -7.371 -2.027 1 94.88 105 TYR A CA 1
ATOM 761 C C . TYR A 1 105 ? 14.898 -8.297 -1.856 1 94.88 105 TYR A C 1
ATOM 763 O O . TYR A 1 105 ? 14.531 -8.648 -0.732 1 94.88 105 TYR A O 1
ATOM 771 N N . ASN A 1 106 ? 14.18 -8.641 -2.924 1 96.31 106 ASN A N 1
ATOM 772 C CA . ASN A 1 106 ? 13.102 -9.625 -3.01 1 96.31 106 ASN A CA 1
ATOM 773 C C . ASN A 1 106 ? 11.961 -9.289 -2.055 1 96.31 106 ASN A C 1
ATOM 775 O O . ASN A 1 106 ? 11.375 -10.188 -1.449 1 96.31 106 ASN A O 1
ATOM 779 N N . SER A 1 107 ? 11.711 -7.996 -1.846 1 97.62 107 SER A N 1
ATOM 780 C CA . SER A 1 107 ? 10.734 -7.605 -0.83 1 97.62 107 SER A CA 1
ATOM 781 C C . SER A 1 107 ? 9.992 -6.336 -1.233 1 97.62 107 SER A C 1
ATOM 783 O O . SER A 1 107 ? 10.422 -5.625 -2.145 1 97.62 107 SER A O 1
ATOM 785 N N . ILE A 1 108 ? 8.883 -6.148 -0.656 1 98.69 108 ILE A N 1
ATOM 786 C CA . ILE A 1 108 ? 8.047 -4.961 -0.778 1 98.69 108 ILE A CA 1
ATOM 787 C C . ILE A 1 108 ? 7.523 -4.559 0.599 1 98.69 108 ILE A C 1
ATOM 789 O O . ILE A 1 108 ? 7.148 -5.414 1.402 1 98.69 108 ILE A O 1
ATOM 793 N N . THR A 1 109 ? 7.543 -3.268 0.894 1 98.62 109 THR A N 1
ATOM 794 C CA . THR A 1 109 ? 6.895 -2.744 2.0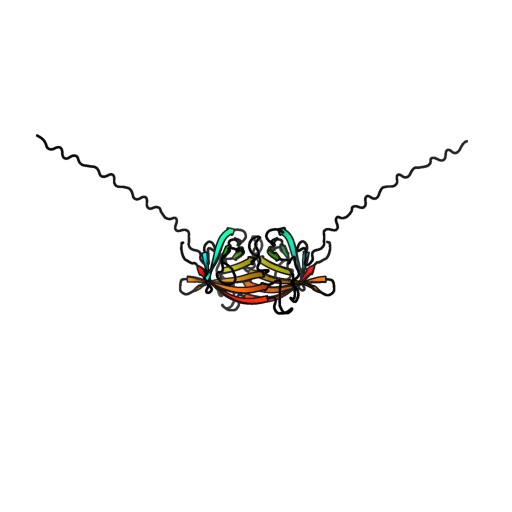92 1 98.62 109 THR A CA 1
ATOM 795 C C . THR A 1 109 ? 5.719 -1.845 1.724 1 98.62 109 THR A C 1
ATOM 797 O O . THR A 1 109 ? 5.805 -1.062 0.775 1 98.62 109 THR A O 1
ATOM 800 N N . THR A 1 110 ? 4.656 -1.997 2.396 1 98.94 110 THR A N 1
ATOM 801 C CA . THR A 1 110 ? 3.551 -1.052 2.283 1 98.94 110 THR A CA 1
ATOM 802 C C . THR A 1 110 ? 3.242 -0.413 3.633 1 98.94 110 THR A C 1
ATOM 804 O O . THR A 1 110 ? 3.285 -1.083 4.668 1 98.94 110 THR A O 1
ATOM 807 N N . TRP A 1 111 ? 3.004 0.931 3.658 1 98.94 111 TRP A N 1
ATOM 808 C CA . TRP A 1 111 ? 2.654 1.714 4.84 1 98.94 111 TRP A CA 1
ATOM 809 C C . TRP A 1 111 ? 1.227 2.242 4.738 1 98.94 111 TRP A C 1
ATOM 811 O O . TRP A 1 111 ? 0.778 2.637 3.66 1 98.94 111 TRP A O 1
ATOM 821 N N . SER A 1 112 ? 0.533 2.215 5.781 1 98.94 112 SER A N 1
ATOM 822 C CA . SER A 1 112 ? -0.721 2.928 6.004 1 98.94 112 SER A CA 1
ATOM 823 C C . SER A 1 112 ? -0.584 3.945 7.133 1 98.94 112 SER A C 1
ATOM 825 O O . SER A 1 112 ? -0.443 3.57 8.297 1 98.94 112 SER A O 1
ATOM 827 N N . GLY A 1 113 ? -0.701 5.266 6.742 1 98.88 113 GLY A N 1
ATOM 828 C CA . GLY A 1 113 ? -0.387 6.285 7.73 1 98.88 113 GLY A CA 1
ATOM 829 C C . GLY A 1 113 ? -1.49 7.312 7.898 1 98.88 113 GLY A C 1
ATOM 830 O O . GLY A 1 113 ? -2.281 7.535 6.98 1 98.88 113 GLY A O 1
ATOM 831 N N . THR A 1 114 ? -1.501 7.867 9.07 1 98.81 114 THR A N 1
ATOM 832 C CA . THR A 1 114 ? -2.295 9.047 9.391 1 98.81 114 THR A CA 1
ATOM 833 C C . THR A 1 114 ? -1.394 10.242 9.711 1 98.81 114 THR A C 1
ATOM 835 O O . THR A 1 114 ? -0.352 10.078 10.352 1 98.81 114 THR A O 1
ATOM 838 N N . CYS A 1 115 ? -1.802 11.383 9.219 1 98.44 115 CYS A N 1
ATOM 839 C CA . CYS A 1 115 ? -1.01 12.586 9.438 1 98.44 115 CYS A CA 1
ATOM 840 C C . CYS A 1 115 ? -1.801 13.625 10.219 1 98.44 115 CYS A C 1
ATOM 842 O O . CYS A 1 115 ? -2.953 13.914 9.891 1 98.44 115 CYS A O 1
ATOM 844 N N . ARG A 1 116 ? -1.228 14.133 11.234 1 97.19 116 ARG A N 1
ATOM 845 C CA . ARG A 1 116 ? -1.722 15.289 11.977 1 97.19 116 ARG A CA 1
ATOM 846 C C . ARG A 1 116 ? -0.567 16.109 12.547 1 97.19 116 ARG A C 1
ATOM 848 O O . ARG A 1 116 ? 0.567 15.633 12.609 1 97.19 116 ARG A O 1
ATOM 855 N N . THR A 1 117 ? -0.922 17.391 12.828 1 94.06 117 THR A N 1
ATOM 856 C CA . THR A 1 117 ? 0.079 18.203 13.5 1 94.06 117 THR A CA 1
ATOM 857 C C . THR A 1 117 ? 0.192 17.828 14.969 1 94.06 117 THR A C 1
ATOM 859 O O . THR A 1 117 ? -0.791 17.906 15.711 1 94.06 117 THR A O 1
ATOM 862 N N . THR A 1 118 ? 1.285 17.281 15.344 1 89.88 118 THR A N 1
ATOM 863 C CA . THR A 1 118 ? 1.602 16.922 16.719 1 89.88 118 THR A CA 1
ATOM 864 C C . THR A 1 118 ? 2.746 17.781 17.25 1 89.88 118 THR A C 1
ATOM 866 O O . THR A 1 118 ? 3.84 17.781 16.688 1 89.88 118 THR A O 1
ATOM 869 N N . ASN A 1 119 ? 2.475 18.531 18.297 1 91.62 119 ASN A N 1
ATOM 870 C CA . ASN A 1 119 ? 3.479 19.422 18.891 1 91.62 119 ASN A CA 1
ATOM 871 C C . ASN A 1 119 ? 4.051 20.375 17.859 1 91.62 119 ASN A C 1
ATOM 873 O O . ASN A 1 119 ? 5.27 20.531 17.734 1 91.62 119 ASN A O 1
ATOM 877 N N . GLY A 1 120 ? 3.236 20.828 17 1 91.44 120 GLY A N 1
ATOM 878 C CA . GLY A 1 120 ? 3.604 21.859 16.047 1 91.44 120 GLY A CA 1
ATOM 879 C C . GLY A 1 120 ? 4.227 21.312 14.773 1 91.44 120 GLY A C 1
ATOM 880 O O . GLY A 1 120 ? 4.586 22.078 13.867 1 91.44 120 GLY A O 1
ATOM 881 N N . SER A 1 121 ? 4.398 20.031 14.727 1 93.5 121 SER A N 1
ATOM 882 C CA . SER A 1 121 ? 5.047 19.422 13.57 1 93.5 121 SER A CA 1
ATOM 883 C C . SER A 1 121 ? 4.113 18.453 12.852 1 93.5 121 SER A C 1
ATOM 885 O O . SER A 1 121 ? 3.49 17.594 13.492 1 93.5 121 SER A O 1
ATOM 887 N N . PRO A 1 122 ? 4.004 18.703 11.523 1 96.88 122 PRO A N 1
ATOM 888 C CA . PRO A 1 122 ? 3.309 17.641 10.797 1 96.88 122 PRO A CA 1
ATOM 889 C C . PRO A 1 122 ? 3.936 16.266 11.039 1 96.88 122 PRO A C 1
ATOM 891 O O . PRO A 1 122 ? 5.156 16.109 10.938 1 96.88 122 PRO A O 1
ATOM 894 N N . THR A 1 123 ? 3.113 15.273 11.438 1 98.06 123 THR A N 1
ATOM 895 C CA . THR A 1 123 ? 3.625 13.961 11.82 1 98.06 123 THR A CA 1
ATOM 896 C C . THR A 1 123 ? 2.775 12.852 11.219 1 98.06 123 THR A C 1
ATOM 898 O O . THR A 1 123 ? 1.556 12.82 11.398 1 98.06 123 THR A O 1
ATOM 901 N N . ILE A 1 124 ? 3.416 11.961 10.445 1 98.62 124 ILE A N 1
ATOM 902 C CA . ILE A 1 124 ? 2.77 10.758 9.938 1 98.62 124 ILE A CA 1
ATOM 903 C C . ILE A 1 124 ? 3.072 9.578 10.867 1 98.62 124 ILE A C 1
ATOM 905 O O . ILE A 1 124 ? 4.238 9.227 11.07 1 98.62 124 ILE A O 1
ATOM 909 N N . GLN A 1 125 ? 2.115 9.055 11.461 1 98.69 125 GLN A N 1
ATOM 910 C CA . GLN A 1 125 ? 2.223 7.75 12.109 1 98.69 125 GLN A CA 1
ATOM 911 C C . GLN A 1 125 ? 1.766 6.633 11.18 1 98.69 125 GLN A C 1
ATOM 913 O O . GLN A 1 125 ? 0.603 6.594 10.773 1 98.69 125 GLN A O 1
ATOM 918 N N . ALA A 1 126 ? 2.65 5.738 10.852 1 98.81 126 ALA A N 1
ATOM 919 C CA . ALA A 1 126 ? 2.332 4.766 9.805 1 98.81 126 ALA A CA 1
ATOM 920 C C . ALA A 1 126 ? 2.613 3.342 10.273 1 98.81 126 ALA A C 1
ATOM 922 O O . ALA A 1 126 ? 3.699 3.055 10.789 1 98.81 126 ALA A O 1
ATOM 923 N N . LEU A 1 127 ? 1.632 2.455 10.094 1 98.88 127 LEU A N 1
ATOM 924 C CA . LEU A 1 127 ? 1.823 1.014 10.211 1 98.88 127 LEU A CA 1
ATOM 925 C C . LEU A 1 127 ? 2.34 0.424 8.906 1 98.88 127 LEU A C 1
ATOM 927 O O . LEU A 1 127 ? 2.029 0.932 7.824 1 98.88 127 LEU A O 1
ATOM 931 N N . TRP A 1 128 ? 3.186 -0.662 9.047 1 98.81 128 TRP A N 1
ATOM 932 C CA . TRP A 1 128 ? 3.674 -1.222 7.793 1 98.81 128 TRP A CA 1
ATOM 933 C C . TRP A 1 128 ? 3.703 -2.746 7.852 1 98.81 128 TRP A C 1
ATOM 935 O O . TRP A 1 128 ? 3.77 -3.33 8.938 1 98.81 128 TRP A O 1
ATOM 945 N N . TYR A 1 129 ? 3.512 -3.369 6.68 1 98.94 129 TYR A N 1
ATOM 946 C CA . TYR A 1 129 ? 3.881 -4.75 6.395 1 98.94 129 TYR A CA 1
ATOM 947 C C . TYR A 1 129 ? 5.121 -4.812 5.512 1 98.94 129 TYR A C 1
ATOM 949 O O . TYR A 1 129 ? 5.152 -4.211 4.434 1 98.94 129 TYR A O 1
ATOM 957 N N . TYR A 1 130 ? 6.168 -5.422 6.023 1 98.69 130 TYR A N 1
ATOM 958 C CA . TYR A 1 130 ? 7.324 -5.82 5.23 1 98.69 130 TYR A CA 1
ATOM 959 C C . TYR A 1 130 ? 7.227 -7.289 4.824 1 98.69 130 TYR A C 1
ATOM 961 O O . TYR A 1 130 ? 7.195 -8.172 5.684 1 98.69 130 TYR A O 1
ATOM 969 N N . THR A 1 131 ? 7.16 -7.562 3.482 1 98.88 131 THR A N 1
ATOM 970 C CA . THR A 1 131 ? 6.992 -8.93 3.014 1 98.88 131 THR A CA 1
ATOM 971 C C . THR A 1 131 ? 8.125 -9.328 2.072 1 98.88 131 THR A C 1
ATOM 973 O O . THR A 1 131 ? 8.438 -8.602 1.126 1 98.88 131 THR A O 1
ATOM 976 N N . ASN A 1 132 ? 8.719 -10.375 2.357 1 98.44 132 ASN A N 1
ATOM 977 C CA . ASN A 1 132 ? 9.82 -10.922 1.57 1 98.44 132 ASN A CA 1
ATOM 978 C C . ASN A 1 132 ? 9.414 -12.195 0.841 1 98.44 132 ASN A C 1
ATOM 980 O O . ASN A 1 132 ? 8.711 -13.039 1.403 1 98.44 132 ASN A O 1
ATOM 984 N N . ALA A 1 133 ? 9.906 -12.367 -0.383 1 98.31 133 ALA A N 1
ATOM 985 C CA . ALA A 1 133 ? 9.539 -13.508 -1.212 1 98.31 133 ALA A CA 1
ATOM 986 C C . ALA A 1 133 ? 10.141 -14.797 -0.661 1 98.31 133 ALA A C 1
ATOM 988 O O . ALA A 1 133 ? 9.664 -15.898 -0.967 1 98.31 133 ALA A O 1
ATOM 989 N N . PHE A 1 134 ? 11.172 -14.641 0.116 1 97.81 134 PHE A N 1
ATOM 990 C CA . PHE A 1 134 ? 11.852 -15.797 0.692 1 97.81 134 PHE A CA 1
ATOM 991 C C . PHE A 1 134 ? 11.734 -15.789 2.211 1 97.81 134 PHE A C 1
ATOM 993 O O . PHE A 1 134 ? 11.891 -14.75 2.846 1 97.81 134 PHE A O 1
ATOM 1000 N N . GLY A 1 135 ? 11.344 -16.938 2.773 1 97.31 135 GLY A N 1
ATOM 1001 C CA . GLY A 1 135 ? 11.281 -17.141 4.211 1 97.31 135 GLY A CA 1
ATOM 1002 C C . GLY A 1 135 ? 11.852 -18.484 4.656 1 97.31 135 GLY A C 1
ATOM 1003 O O . GLY A 1 135 ? 11.789 -19.469 3.918 1 97.31 135 GLY A O 1
ATOM 1004 N N . GLN A 1 136 ? 12.43 -18.422 5.891 1 96.44 136 GLN A N 1
ATOM 1005 C CA . GLN A 1 136 ? 12.906 -19.688 6.449 1 96.44 136 GLN A CA 1
ATOM 1006 C C . GLN A 1 136 ? 11.766 -20.688 6.602 1 96.44 136 GLN A C 1
ATOM 1008 O O . GLN A 1 136 ? 11.961 -21.891 6.426 1 96.44 136 GLN A O 1
ATOM 1013 N N . TYR A 1 137 ? 10.641 -20.172 7 1 96.19 137 TYR A N 1
ATOM 1014 C CA . TYR A 1 137 ? 9.398 -20.922 7.145 1 96.19 137 TYR A CA 1
ATOM 1015 C C . TYR A 1 137 ? 8.242 -20.219 6.457 1 96.19 137 TYR A C 1
ATOM 1017 O O . TYR A 1 137 ? 8.336 -19.031 6.129 1 96.19 137 TYR A O 1
ATOM 1025 N N . SER A 1 138 ? 7.148 -20.906 6.242 1 94.5 138 SER A N 1
ATOM 1026 C CA . SER A 1 138 ? 6 -20.375 5.52 1 94.5 138 SER A CA 1
ATOM 1027 C C . SER A 1 138 ? 5.367 -19.203 6.273 1 94.5 138 SER A C 1
ATOM 1029 O O . SER A 1 138 ? 4.688 -18.375 5.676 1 94.5 138 SER A O 1
ATOM 1031 N N . TRP A 1 139 ? 5.539 -19.109 7.633 1 96.38 139 TRP A N 1
ATOM 1032 C CA . TRP A 1 139 ? 4.891 -18.062 8.422 1 96.38 139 TRP A CA 1
ATOM 1033 C C . TRP A 1 139 ? 5.828 -16.891 8.648 1 96.38 139 TRP A C 1
ATOM 1035 O O . TRP A 1 139 ? 5.496 -15.945 9.383 1 96.38 139 TRP A O 1
ATOM 1045 N N . LYS A 1 140 ? 7.027 -16.828 7.961 1 97.81 140 LYS A N 1
ATOM 1046 C CA . LYS A 1 140 ? 8.039 -15.828 8.258 1 97.81 140 LYS A CA 1
ATOM 1047 C C . LYS A 1 140 ? 8.164 -14.82 7.117 1 97.81 140 LYS A C 1
ATOM 1049 O O . LYS A 1 140 ? 9.102 -14.023 7.082 1 97.81 140 LYS A O 1
ATOM 1054 N N . HIS A 1 141 ? 7.254 -14.773 6.117 1 98.5 141 HIS A N 1
ATOM 1055 C CA . HIS A 1 141 ? 7.383 -13.922 4.945 1 98.5 141 HIS A CA 1
ATOM 1056 C C . HIS A 1 141 ? 7.055 -12.469 5.281 1 98.5 141 HIS A C 1
ATOM 1058 O O . HIS A 1 141 ? 7.574 -11.547 4.652 1 98.5 141 HIS A O 1
ATOM 1064 N N . THR A 1 142 ? 6.156 -12.242 6.258 1 98.81 142 THR A N 1
ATOM 1065 C CA . THR A 1 142 ? 5.645 -10.898 6.488 1 98.81 142 THR A CA 1
ATOM 1066 C C . THR A 1 142 ? 5.957 -10.438 7.91 1 98.81 142 THR A C 1
ATOM 1068 O O . THR A 1 142 ? 5.691 -11.156 8.875 1 98.81 142 THR A O 1
ATOM 1071 N N . ASN A 1 143 ? 6.582 -9.336 8.055 1 98.62 143 ASN A N 1
ATOM 1072 C CA . ASN A 1 143 ? 6.758 -8.625 9.32 1 98.62 143 ASN A CA 1
ATOM 1073 C C . ASN A 1 143 ? 5.898 -7.371 9.383 1 98.62 143 ASN A C 1
ATOM 1075 O O . ASN A 1 143 ? 5.535 -6.809 8.344 1 98.62 143 ASN A O 1
ATOM 1079 N N . ALA A 1 144 ? 5.504 -7.066 10.516 1 98.69 144 ALA A N 1
ATOM 1080 C CA . ALA A 1 144 ? 4.719 -5.852 10.727 1 98.69 144 ALA A CA 1
ATOM 1081 C C . ALA A 1 144 ? 5.414 -4.914 11.711 1 98.69 144 ALA A C 1
ATOM 1083 O O . ALA A 1 144 ? 6.188 -5.359 12.562 1 98.69 144 ALA A O 1
ATOM 1084 N N . GLY A 1 145 ? 5.285 -3.607 11.57 1 98.44 145 GLY A N 1
ATOM 1085 C CA . GLY A 1 145 ? 5.82 -2.594 12.461 1 98.44 145 GLY A CA 1
ATOM 1086 C C . GLY A 1 145 ? 5.215 -1.221 12.242 1 98.44 145 GLY A C 1
ATOM 1087 O O . GLY A 1 145 ? 4.094 -1.104 11.742 1 98.44 145 GLY A O 1
ATOM 1088 N N . GLN A 1 146 ? 5.871 -0.248 12.789 1 98.62 146 GLN A N 1
ATOM 1089 C CA . GLN A 1 146 ? 5.414 1.131 12.648 1 98.62 146 GLN A CA 1
ATOM 1090 C C . GLN A 1 146 ? 6.59 2.082 12.453 1 98.62 146 GLN A C 1
ATOM 1092 O O . GLN A 1 146 ? 7.703 1.802 12.898 1 98.62 146 GLN A O 1
ATOM 1097 N N . ASP A 1 147 ? 6.324 3.127 11.742 1 98.31 147 ASP A N 1
ATOM 1098 C CA . ASP A 1 147 ? 7.27 4.23 11.578 1 98.31 147 ASP A CA 1
ATOM 1099 C C . ASP A 1 147 ? 6.582 5.574 11.797 1 98.31 147 ASP A C 1
ATOM 1101 O O . ASP A 1 147 ? 5.367 5.691 11.633 1 98.31 147 ASP A O 1
ATOM 1105 N N . VAL A 1 148 ? 7.34 6.52 12.195 1 98.44 148 VAL A N 1
ATOM 1106 C CA . VAL A 1 148 ? 6.898 7.902 12.32 1 98.44 148 VAL A CA 1
ATOM 1107 C C . VAL A 1 148 ? 7.703 8.789 11.375 1 98.44 148 VAL A C 1
ATOM 1109 O O . VAL A 1 148 ? 8.938 8.75 11.375 1 98.44 148 VAL A O 1
ATOM 1112 N N . PHE A 1 149 ? 7.02 9.531 10.555 1 97.81 149 PHE A N 1
ATOM 1113 C CA . PHE A 1 149 ? 7.676 10.414 9.602 1 97.81 149 PHE A CA 1
ATOM 1114 C C . PHE A 1 149 ? 7.379 11.875 9.922 1 97.81 149 PHE A C 1
ATOM 1116 O O . PHE A 1 149 ? 6.254 12.219 10.297 1 97.81 149 PHE A O 1
ATOM 1123 N N . GLN A 1 150 ? 8.352 12.719 9.734 1 97.25 150 GLN A N 1
ATOM 1124 C CA . GLN A 1 150 ? 8.211 14.172 9.789 1 97.25 150 GLN A CA 1
ATOM 1125 C C . GLN A 1 150 ? 8.961 14.844 8.648 1 97.25 150 GLN A C 1
ATOM 1127 O O . GLN A 1 150 ? 9.984 14.336 8.18 1 97.25 150 GLN A O 1
ATOM 1132 N N . PRO A 1 151 ? 8.43 15.984 8.219 1 96.81 151 PRO A N 1
ATOM 1133 C CA . PRO A 1 151 ? 9.133 16.672 7.133 1 96.81 151 PRO A CA 1
ATOM 1134 C C . PRO A 1 151 ? 10.523 17.156 7.543 1 96.81 151 PRO A C 1
ATOM 1136 O O . PRO A 1 151 ? 10.727 17.531 8.703 1 96.81 151 PRO A O 1
ATOM 1139 N N . THR A 1 152 ? 11.586 17.078 6.672 1 91.44 152 THR A N 1
ATOM 1140 C CA . THR A 1 152 ? 12.93 17.547 6.961 1 91.44 152 THR A CA 1
ATOM 1141 C C . THR A 1 152 ? 13.016 19.062 6.801 1 91.44 152 THR A C 1
ATOM 1143 O O . THR A 1 152 ? 14 19.688 7.223 1 91.44 152 THR A O 1
ATOM 1146 N N . GLY A 1 153 ? 12 19.828 6.598 1 72.25 153 GLY A N 1
ATOM 1147 C CA . GLY A 1 153 ? 12.055 21.266 6.375 1 72.25 153 GLY A CA 1
ATOM 1148 C C . GLY A 1 153 ? 12.461 21.625 4.961 1 72.25 153 GLY A C 1
ATOM 1149 O O . GLY A 1 153 ? 12.742 20.75 4.141 1 72.25 153 GLY A O 1
ATOM 1150 N N . PRO A 1 154 ? 12.172 22.922 4.531 1 58.72 154 PRO A N 1
ATOM 1151 C CA . PRO A 1 154 ? 12.617 23.391 3.217 1 58.72 154 PRO A CA 1
ATOM 1152 C C . PRO A 1 154 ? 14.086 23.062 2.941 1 58.72 154 PRO A C 1
ATOM 1154 O O . PRO A 1 154 ? 14.914 23.141 3.848 1 58.72 154 PRO A O 1
ATOM 1157 N N . GLN A 1 155 ? 14.266 21.969 2.129 1 44.34 155 GLN A N 1
ATOM 1158 C CA . GLN A 1 155 ? 15.656 21.75 1.744 1 44.34 155 GLN A CA 1
ATOM 1159 C C . GLN A 1 155 ? 16.156 22.875 0.831 1 44.34 155 GLN A C 1
ATOM 1161 O O . GLN A 1 155 ? 15.367 23.469 0.082 1 44.34 155 GLN A O 1
ATOM 1166 N N . MET B 1 1 ? -31.562 -39.469 -72.562 1 33.81 1 MET B N 1
ATOM 1167 C CA . MET B 1 1 ? -31.203 -38.25 -71.875 1 33.81 1 MET B CA 1
ATOM 1168 C C . MET B 1 1 ? -30.344 -38.531 -70.688 1 33.81 1 MET B C 1
ATOM 1170 O O . MET B 1 1 ? -30.719 -39.344 -69.812 1 33.81 1 MET B O 1
ATOM 1174 N N . LYS B 1 2 ? -29.016 -38.375 -70.812 1 42.44 2 LYS B N 1
ATOM 1175 C CA . LYS B 1 2 ? -27.859 -38.531 -69.938 1 42.44 2 LYS B CA 1
ATOM 1176 C C . LYS B 1 2 ? -28.016 -37.688 -68.688 1 42.44 2 LYS B C 1
ATOM 1178 O O . LYS B 1 2 ? -28.203 -36.469 -68.75 1 42.44 2 LYS B O 1
ATOM 1183 N N . ASN B 1 3 ? -28.516 -38.219 -67.562 1 41.41 3 ASN B N 1
ATOM 1184 C CA . ASN B 1 3 ? -28.688 -37.594 -66.25 1 41.41 3 ASN B CA 1
ATOM 1185 C C . ASN B 1 3 ? -27.359 -37.125 -65.688 1 41.41 3 ASN B C 1
ATOM 1187 O O . ASN B 1 3 ? -26.453 -37.938 -65.438 1 41.41 3 ASN B O 1
ATOM 1191 N N . ALA B 1 4 ? -26.875 -35.875 -66 1 44.22 4 ALA B N 1
ATOM 1192 C CA . ALA B 1 4 ? -25.672 -35.219 -65.5 1 44.22 4 ALA B CA 1
ATOM 1193 C C . ALA B 1 4 ? -25.734 -35.031 -64 1 44.22 4 ALA B C 1
ATOM 1195 O O . ALA B 1 4 ? -26.688 -34.438 -63.5 1 44.22 4 ALA B O 1
ATOM 1196 N N . PHE B 1 5 ? -25.156 -35.969 -63.219 1 40.19 5 PHE B N 1
ATOM 1197 C CA . PHE B 1 5 ? -24.984 -35.844 -61.781 1 40.19 5 PHE B CA 1
ATOM 1198 C C . PHE B 1 5 ? -24.156 -34.625 -61.438 1 40.19 5 PHE B C 1
ATOM 1200 O O . PHE B 1 5 ? -23.031 -34.469 -61.906 1 40.19 5 PHE B O 1
ATOM 1207 N N . VAL B 1 6 ? -24.75 -33.438 -61.281 1 45.56 6 VAL B N 1
ATOM 1208 C CA . VAL B 1 6 ? -24.062 -32.219 -60.844 1 45.56 6 VAL B CA 1
ATOM 1209 C C . VAL B 1 6 ? -23.484 -32.438 -59.469 1 45.56 6 VAL B C 1
ATOM 1211 O O . VAL B 1 6 ? -24.203 -32.812 -58.531 1 45.56 6 VAL B O 1
ATOM 1214 N N . SER B 1 7 ? -22.188 -32.844 -59.344 1 40.5 7 SER B N 1
ATOM 1215 C CA . SER B 1 7 ? -21.453 -32.969 -58.094 1 40.5 7 SER B CA 1
ATOM 1216 C C . SER B 1 7 ? -21.406 -31.625 -57.375 1 40.5 7 SER B C 1
ATOM 1218 O O . SER B 1 7 ? -20.891 -30.641 -57.906 1 40.5 7 SER B O 1
ATOM 1220 N N . LEU B 1 8 ? -22.391 -31.312 -56.531 1 40.72 8 LEU B N 1
ATOM 1221 C CA . LEU B 1 8 ? -22.312 -30.109 -55.719 1 40.72 8 LEU B CA 1
ATOM 1222 C C . LEU B 1 8 ? -21.125 -30.188 -54.75 1 40.72 8 LEU B C 1
ATOM 1224 O O . LEU B 1 8 ? -21.031 -31.094 -53.938 1 40.72 8 LEU B O 1
ATOM 1228 N N . ALA B 1 9 ? -19.953 -29.641 -55.188 1 46.22 9 ALA B N 1
ATOM 1229 C CA . ALA B 1 9 ? -18.781 -29.469 -54.344 1 46.22 9 ALA B CA 1
ATOM 1230 C C . ALA B 1 9 ? -19.125 -28.609 -53.125 1 46.22 9 ALA B C 1
ATOM 1232 O O . ALA B 1 9 ? -19.547 -27.469 -53.25 1 46.22 9 ALA B O 1
ATOM 1233 N N . ILE B 1 10 ? -19.625 -29.25 -52.094 1 46.53 10 ILE B N 1
ATOM 1234 C CA . ILE B 1 10 ? -19.797 -28.516 -50.844 1 46.53 10 ILE B CA 1
ATOM 1235 C C . ILE B 1 10 ? -18.453 -27.922 -50.406 1 46.53 10 ILE B C 1
ATOM 1237 O O . ILE B 1 10 ? -17.484 -28.641 -50.188 1 46.53 10 ILE B O 1
ATOM 1241 N N . PRO B 1 11 ? -18.172 -26.625 -50.656 1 48.34 11 PRO B N 1
ATOM 1242 C CA . PRO B 1 11 ? -16.953 -26.031 -50.094 1 48.34 11 PRO B CA 1
ATOM 1243 C C . PRO B 1 11 ? -16.828 -26.297 -48.594 1 48.34 11 PRO B C 1
ATOM 1245 O O . PRO B 1 11 ? -17.828 -26.188 -47.844 1 48.34 11 PRO B O 1
ATOM 1248 N N . GLY B 1 12 ? -15.922 -27.203 -48.188 1 44.19 12 GLY B N 1
ATOM 1249 C CA . GLY B 1 12 ? -15.57 -27.422 -46.812 1 44.19 12 GLY B CA 1
ATOM 1250 C C . GLY B 1 12 ? -15.266 -26.125 -46.062 1 44.19 12 GLY B C 1
ATOM 1251 O O . GLY B 1 12 ? -14.43 -25.328 -46.5 1 44.19 12 GLY B O 1
ATOM 1252 N N . LEU B 1 13 ? -16.25 -25.547 -45.438 1 45.28 13 LEU B N 1
ATOM 1253 C CA . LEU B 1 13 ? -16 -24.453 -44.5 1 45.28 13 LEU B CA 1
ATOM 1254 C C . LEU B 1 13 ? -14.828 -24.781 -43.594 1 45.28 13 LEU B C 1
ATOM 1256 O O . LEU B 1 13 ? -14.875 -25.734 -42.812 1 45.28 13 LEU B O 1
ATOM 1260 N N . LEU B 1 14 ? -13.664 -24.406 -44 1 48.09 14 LEU B N 1
ATOM 1261 C CA . LEU B 1 14 ? -12.547 -24.422 -43.062 1 48.09 14 LEU B CA 1
ATOM 1262 C C . LEU B 1 14 ? -12.906 -23.672 -41.812 1 48.09 14 LEU B C 1
ATOM 1264 O O . LEU B 1 14 ? -13.203 -22.469 -41.844 1 48.09 14 LEU B O 1
ATOM 1268 N N . ALA B 1 15 ? -13.391 -24.375 -40.812 1 46.47 15 ALA B N 1
ATOM 1269 C CA . ALA B 1 15 ? -13.469 -23.828 -39.438 1 46.47 15 ALA B CA 1
ATOM 1270 C C . ALA B 1 15 ? -12.133 -23.25 -39 1 46.47 15 ALA B C 1
ATOM 1272 O O . ALA B 1 15 ? -11.164 -23.984 -38.812 1 46.47 15 ALA B O 1
ATOM 1273 N N . SER B 1 16 ? -11.82 -22.062 -39.438 1 46 16 SER B N 1
ATOM 1274 C CA . SER B 1 16 ? -10.719 -21.406 -38.75 1 46 16 SER B CA 1
ATOM 1275 C C . SER B 1 16 ? -10.867 -21.531 -37.219 1 46 16 SER B C 1
ATOM 1277 O O . SER B 1 16 ? -11.891 -21.141 -36.656 1 46 16 SER B O 1
ATOM 1279 N N . SER B 1 17 ? -10.32 -22.547 -36.656 1 41.19 17 SER B N 1
ATOM 1280 C CA . SER B 1 17 ? -10.203 -22.5 -35.188 1 41.19 17 SER B CA 1
ATOM 1281 C C . SER B 1 17 ? -9.75 -21.125 -34.719 1 41.19 17 SER B C 1
ATOM 1283 O O . SER B 1 17 ? -8.688 -20.641 -35.125 1 41.19 17 SER B O 1
ATOM 1285 N N . LEU B 1 18 ? -10.656 -20.188 -34.562 1 43.84 18 LEU B N 1
ATOM 1286 C CA . LEU B 1 18 ? -10.242 -19.078 -33.719 1 43.84 18 LEU B CA 1
ATOM 1287 C C . LEU B 1 18 ? -9.367 -19.547 -32.562 1 43.84 18 LEU B C 1
ATOM 1289 O O . LEU B 1 18 ? -9.836 -20.297 -31.688 1 43.84 18 LEU B O 1
ATOM 1293 N N . LEU B 1 19 ? -8.172 -19.922 -32.812 1 38.22 19 LEU B N 1
ATOM 1294 C CA . LEU B 1 19 ? -7.262 -19.984 -31.672 1 38.22 19 LEU B CA 1
ATOM 1295 C C . LEU B 1 19 ? -7.598 -18.891 -30.672 1 38.22 19 LEU B C 1
ATOM 1297 O O . LEU B 1 19 ? -7.516 -17.703 -30.984 1 38.22 19 LEU B O 1
ATOM 1301 N N . ALA B 1 20 ? -8.719 -19.062 -30.016 1 39.22 20 ALA B N 1
ATOM 1302 C CA . ALA B 1 20 ? -8.797 -18.234 -28.812 1 39.22 20 ALA B CA 1
ATOM 1303 C C . ALA B 1 20 ? -7.426 -18.062 -28.172 1 39.22 20 ALA B C 1
ATOM 1305 O O . 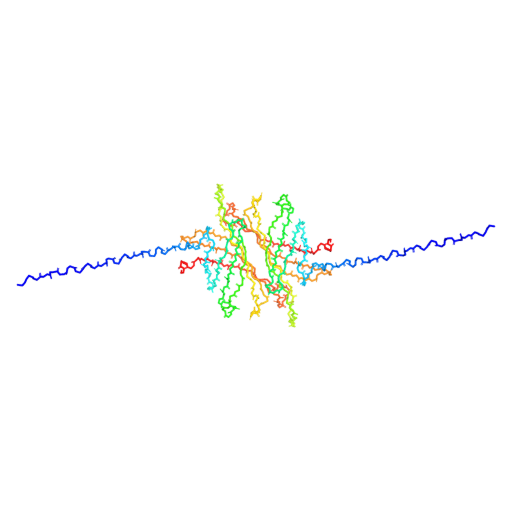ALA B 1 20 ? -6.754 -19.047 -27.859 1 39.22 20 ALA B O 1
ATOM 1306 N N . ASP B 1 21 ? -6.598 -17.188 -28.609 1 41.75 21 ASP B N 1
ATOM 1307 C CA . ASP B 1 21 ? -5.453 -16.844 -27.766 1 41.75 21 ASP B CA 1
ATOM 1308 C C . ASP B 1 21 ? -5.75 -17.109 -26.297 1 41.75 21 ASP B C 1
ATOM 1310 O O . ASP B 1 21 ? -6.691 -16.547 -25.734 1 41.75 21 ASP B O 1
ATOM 1314 N N . SER B 1 22 ? -5.746 -18.234 -25.812 1 44.09 22 SER B N 1
ATOM 1315 C CA . SER B 1 22 ? -5.863 -18.578 -24.391 1 44.09 22 SER B CA 1
ATOM 1316 C C . SER B 1 22 ? -5.289 -17.469 -23.516 1 44.09 22 SER B C 1
ATOM 1318 O O . SER B 1 22 ? -4.074 -17.266 -23.484 1 44.09 22 SER B O 1
ATOM 1320 N N . ALA B 1 23 ? -5.75 -16.219 -23.531 1 50.25 23 ALA B N 1
ATOM 1321 C CA . ALA B 1 23 ? -5.434 -15.18 -22.562 1 50.25 23 ALA B CA 1
ATOM 1322 C C . ALA B 1 23 ? -4.992 -15.789 -21.234 1 50.25 23 ALA B C 1
ATOM 1324 O O . ALA B 1 23 ? -5.695 -16.625 -20.672 1 50.25 23 ALA B O 1
ATOM 1325 N N . TYR B 1 24 ? -3.693 -16.094 -21.141 1 58.22 24 TYR B N 1
ATOM 1326 C CA . TYR B 1 24 ? -3.125 -16.719 -19.938 1 58.22 24 TYR B CA 1
ATOM 1327 C C . TYR B 1 24 ? -3.812 -16.219 -18.688 1 58.22 24 TYR B C 1
ATOM 1329 O O . TYR B 1 24 ? -3.99 -15.008 -18.5 1 58.22 24 TYR B O 1
ATOM 1337 N N . ALA B 1 25 ? -4.535 -17.062 -17.984 1 79.88 25 ALA B N 1
ATOM 1338 C CA . ALA B 1 25 ? -5.27 -16.891 -16.734 1 79.88 25 ALA B CA 1
ATOM 1339 C C . ALA B 1 25 ? -4.363 -16.359 -15.625 1 79.88 25 ALA B C 1
ATOM 1341 O O . ALA B 1 25 ? -3.176 -16.703 -15.57 1 79.88 25 ALA B O 1
ATOM 1342 N N . ALA B 1 26 ? -4.75 -15.359 -14.945 1 93.94 26 ALA B N 1
ATOM 1343 C CA . ALA B 1 26 ? -4.039 -14.852 -13.773 1 93.94 26 ALA B CA 1
ATOM 1344 C C . ALA B 1 26 ? -3.527 -15.992 -12.898 1 93.94 26 ALA B C 1
ATOM 1346 O O . ALA B 1 26 ? -4.23 -16.984 -12.688 1 93.94 26 ALA B O 1
ATOM 1347 N N . ASN B 1 27 ? -2.23 -15.945 -12.57 1 95.69 27 ASN B N 1
ATOM 1348 C CA . ASN B 1 27 ? -1.617 -16.891 -11.648 1 95.69 27 ASN B CA 1
ATOM 1349 C C . ASN B 1 27 ? -0.455 -16.266 -10.891 1 95.69 27 ASN B C 1
ATOM 1351 O O . ASN B 1 27 ? -0.257 -15.047 -10.945 1 95.69 27 ASN B O 1
ATOM 1355 N N . CYS B 1 28 ? 0.306 -17.078 -10.141 1 97.06 28 CYS B N 1
ATOM 1356 C CA . CYS B 1 28 ? 1.332 -16.531 -9.258 1 97.06 28 CYS B CA 1
ATOM 1357 C C . CYS B 1 28 ? 2.572 -16.141 -10.055 1 97.06 28 CYS B C 1
ATOM 1359 O O . CYS B 1 28 ? 3.539 -15.617 -9.492 1 97.06 28 CYS B O 1
ATOM 1361 N N . GLN B 1 29 ? 2.547 -16.297 -11.367 1 95.12 29 GLN B N 1
ATOM 1362 C CA . GLN B 1 29 ? 3.645 -15.844 -12.219 1 95.12 29 GLN B CA 1
ATOM 1363 C C . GLN B 1 29 ? 3.189 -14.734 -13.164 1 95.12 29 GLN B C 1
ATOM 1365 O O . GLN B 1 29 ? 4.008 -14.125 -13.852 1 95.12 29 GLN B O 1
ATOM 1370 N N . ASN B 1 30 ? 1.926 -14.547 -13.219 1 95.62 30 ASN B N 1
ATOM 1371 C CA . ASN B 1 30 ? 1.303 -13.539 -14.07 1 95.62 30 ASN B CA 1
ATOM 1372 C C . ASN B 1 30 ? 0.154 -12.836 -13.352 1 95.62 30 ASN B C 1
ATOM 1374 O O . ASN B 1 30 ? -0.924 -13.406 -13.188 1 95.62 30 ASN B O 1
ATOM 1378 N N . PRO B 1 31 ? 0.312 -11.562 -12.992 1 97.56 31 PRO B N 1
ATOM 1379 C CA . PRO B 1 31 ? -0.712 -10.891 -12.188 1 97.56 31 PRO B CA 1
ATOM 1380 C C . PRO B 1 31 ? -1.908 -10.43 -13.023 1 97.56 31 PRO B C 1
ATOM 1382 O O . PRO B 1 31 ? -2.951 -10.078 -12.469 1 97.56 31 PRO B O 1
ATOM 1385 N N . LEU B 1 32 ? -1.813 -10.414 -14.305 1 97.69 32 LEU B N 1
ATOM 1386 C CA . LEU B 1 32 ? -2.848 -9.852 -15.164 1 97.69 32 LEU B CA 1
ATOM 1387 C C . LEU B 1 32 ? -4.113 -10.703 -15.125 1 97.69 32 LEU B C 1
ATOM 1389 O O . LEU B 1 32 ? -4.055 -11.922 -15.32 1 97.69 32 LEU B O 1
ATOM 1393 N N . GLY B 1 33 ? -5.211 -10.055 -14.961 1 97.19 33 GLY B N 1
ATOM 1394 C CA . GLY B 1 33 ? -6.492 -10.742 -14.883 1 97.19 33 GLY B CA 1
ATOM 1395 C C . GLY B 1 33 ? -7.32 -10.328 -13.68 1 97.19 33 GLY B C 1
ATOM 1396 O O . GLY B 1 33 ? -7.035 -9.312 -13.047 1 97.19 33 GLY B O 1
ATOM 1397 N N . THR B 1 34 ? -8.383 -11.086 -13.453 1 97 34 THR B N 1
ATOM 1398 C CA . THR B 1 34 ? -9.312 -10.75 -12.383 1 97 34 THR B CA 1
ATOM 1399 C C . THR B 1 34 ? -9.188 -11.734 -11.227 1 97 34 THR B C 1
ATOM 1401 O O . THR B 1 34 ? -9.141 -12.953 -11.445 1 97 34 THR B O 1
ATOM 1404 N N . TRP B 1 35 ? -9.062 -11.219 -10.047 1 97.75 35 TRP B N 1
ATOM 1405 C CA . TRP B 1 35 ? -8.977 -11.969 -8.789 1 97.75 35 TRP B CA 1
ATOM 1406 C C . TRP B 1 35 ? -10.195 -11.695 -7.914 1 97.75 35 TRP B C 1
ATOM 1408 O O . TRP B 1 35 ? -10.648 -10.555 -7.797 1 97.75 35 TRP B O 1
ATOM 1418 N N . LEU B 1 36 ? -10.734 -12.711 -7.316 1 96.62 36 LEU B N 1
ATOM 1419 C CA . LEU B 1 36 ? -11.922 -12.664 -6.477 1 96.62 36 LEU B CA 1
ATOM 1420 C C . LEU B 1 36 ? -11.586 -13.031 -5.035 1 96.62 36 LEU B C 1
ATOM 1422 O O . LEU B 1 36 ? -10.836 -13.984 -4.793 1 96.62 36 LEU B O 1
ATOM 1426 N N . ASN B 1 37 ? -12.125 -12.219 -4.055 1 96.56 37 ASN B N 1
ATOM 1427 C CA . ASN B 1 37 ? -11.891 -12.633 -2.672 1 96.56 37 ASN B CA 1
ATOM 1428 C C . ASN B 1 37 ? -13.164 -13.18 -2.029 1 96.56 37 ASN B C 1
ATOM 1430 O O . ASN B 1 37 ? -14.188 -13.312 -2.693 1 96.56 37 ASN B O 1
ATOM 1434 N N . GLU B 1 38 ? -13.039 -13.562 -0.764 1 95.69 38 GLU B N 1
ATOM 1435 C CA . GLU B 1 38 ? -14.094 -14.266 -0.032 1 95.69 38 GLU B CA 1
ATOM 1436 C C . GLU B 1 38 ? -15.289 -13.352 0.216 1 95.69 38 GLU B C 1
ATOM 1438 O O . GLU B 1 38 ? -16.375 -13.828 0.534 1 95.69 38 GLU B O 1
ATOM 1443 N N . LEU B 1 39 ? -15.141 -12.023 0.086 1 93.94 39 LEU B N 1
ATOM 1444 C CA . LEU B 1 39 ? -16.219 -11.062 0.33 1 93.94 39 LEU B CA 1
ATOM 1445 C C . LEU B 1 39 ? -16.969 -10.758 -0.959 1 93.94 39 LEU B C 1
ATOM 1447 O O . LEU B 1 39 ? -17.891 -9.93 -0.963 1 93.94 39 LEU B O 1
ATOM 1451 N N . GLY B 1 40 ? -16.516 -11.367 -2.053 1 94.19 40 GLY B N 1
ATOM 1452 C CA . GLY B 1 40 ? -17.125 -11.102 -3.35 1 94.19 40 GLY B CA 1
ATOM 1453 C C . GLY B 1 40 ? -16.531 -9.898 -4.051 1 94.19 40 GLY B C 1
ATOM 1454 O O . GLY B 1 40 ? -17.031 -9.453 -5.078 1 94.19 40 GLY B O 1
ATOM 1455 N N . SER B 1 41 ? -15.453 -9.289 -3.492 1 96 41 SER B N 1
ATOM 1456 C CA . SER B 1 41 ? -14.75 -8.195 -4.148 1 96 41 SER B CA 1
ATOM 1457 C C . SER B 1 41 ? -13.883 -8.703 -5.297 1 96 41 SER B C 1
ATOM 1459 O O . SER B 1 41 ? -13.344 -9.812 -5.23 1 96 41 SER B O 1
ATOM 1461 N N . THR B 1 42 ? -13.758 -7.887 -6.34 1 95.94 42 THR B N 1
ATOM 1462 C CA . THR B 1 42 ? -12.914 -8.242 -7.477 1 95.94 42 THR B CA 1
ATOM 1463 C C . THR B 1 42 ? -11.812 -7.207 -7.676 1 95.94 42 THR B C 1
ATOM 1465 O O . THR B 1 42 ? -12.07 -6.004 -7.605 1 95.94 42 THR B O 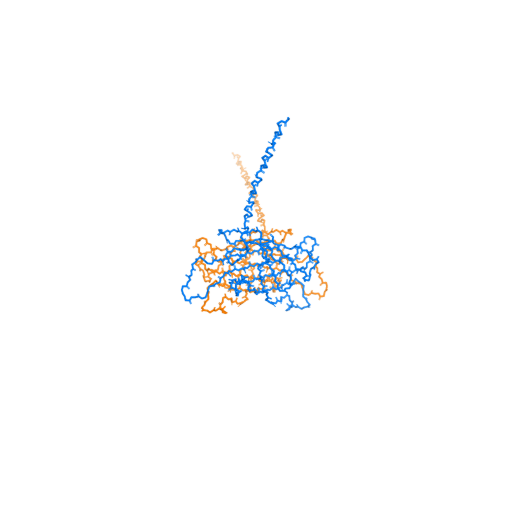1
ATOM 1468 N N . MET B 1 43 ? -10.672 -7.73 -7.801 1 97.12 43 MET B N 1
ATOM 1469 C CA . MET B 1 43 ? -9.5 -6.973 -8.234 1 97.12 43 MET B CA 1
ATOM 1470 C C . MET B 1 43 ? -9.109 -7.34 -9.656 1 97.12 43 MET B C 1
ATOM 1472 O O . MET B 1 43 ? -8.758 -8.492 -9.93 1 97.12 43 MET B O 1
ATOM 1476 N N . THR B 1 44 ? -9.234 -6.402 -10.555 1 96.94 44 THR B N 1
ATOM 1477 C CA . THR B 1 44 ? -8.773 -6.617 -11.922 1 96.94 44 THR B CA 1
ATOM 1478 C C . THR B 1 44 ? -7.469 -5.867 -12.18 1 96.94 44 THR B C 1
ATOM 1480 O O . THR B 1 44 ? -7.434 -4.637 -12.125 1 96.94 44 THR B O 1
ATOM 1483 N N . ILE B 1 45 ? -6.41 -6.59 -12.367 1 98.12 45 ILE B N 1
ATOM 1484 C CA . ILE B 1 45 ? -5.129 -6.012 -12.758 1 98.12 45 ILE B CA 1
ATOM 1485 C C . ILE B 1 45 ? -5.043 -5.938 -14.281 1 98.12 45 ILE B C 1
ATOM 1487 O O . ILE B 1 45 ? -5.031 -6.969 -14.961 1 98.12 45 ILE B O 1
ATOM 1491 N N . SER B 1 46 ? -4.938 -4.691 -14.828 1 98 46 SER B N 1
ATOM 1492 C CA . SER B 1 46 ? -5.004 -4.48 -16.266 1 98 46 SER B CA 1
ATOM 1493 C C . SER B 1 46 ? -3.639 -4.113 -16.844 1 98 46 SER B C 1
ATOM 1495 O O . SER B 1 46 ? -3.42 -4.203 -18.047 1 98 46 SER B O 1
ATOM 1497 N N . THR B 1 47 ? -2.746 -3.625 -16.078 1 98.25 47 THR B N 1
ATOM 1498 C CA . THR B 1 47 ? -1.399 -3.299 -16.547 1 98.25 47 THR B CA 1
ATOM 1499 C C . THR B 1 47 ? -0.353 -3.896 -15.602 1 98.25 47 THR B C 1
ATOM 1501 O O . THR B 1 47 ? -0.569 -3.975 -14.391 1 98.25 47 THR B O 1
ATOM 1504 N N . TYR B 1 48 ? 0.687 -4.332 -16.188 1 98.12 48 TYR B N 1
ATOM 1505 C CA . TYR B 1 48 ? 1.849 -4.879 -15.484 1 98.12 48 TYR B CA 1
ATOM 1506 C C . TYR B 1 48 ? 3.135 -4.543 -16.234 1 98.12 48 TYR B C 1
ATOM 1508 O O . TYR B 1 48 ? 3.273 -4.859 -17.422 1 98.12 48 TYR B O 1
ATOM 1516 N N . SER B 1 49 ? 4.031 -3.867 -15.539 1 97.31 49 SER B N 1
ATOM 1517 C CA . SER B 1 49 ? 5.367 -3.629 -16.078 1 97.31 49 SER B CA 1
ATOM 1518 C C . SER B 1 49 ? 6.359 -4.68 -15.586 1 97.31 49 SER B C 1
ATOM 1520 O O . SER B 1 49 ? 6.766 -4.664 -14.422 1 97.31 49 SER B O 1
ATOM 1522 N N . SER B 1 50 ? 6.836 -5.527 -16.484 1 93.25 50 SER B N 1
ATOM 1523 C CA . SER B 1 50 ? 7.766 -6.578 -16.094 1 93.25 50 SER B CA 1
ATOM 1524 C C . SER B 1 50 ? 9.109 -5.992 -15.656 1 93.25 50 SER B C 1
ATOM 1526 O O . SER B 1 50 ? 9.875 -6.641 -14.938 1 93.25 50 SER B O 1
ATOM 1528 N N . SER B 1 51 ? 9.422 -4.785 -16.094 1 93.38 51 SER B N 1
ATOM 1529 C CA . SER B 1 51 ? 10.695 -4.152 -15.758 1 93.38 51 SER B CA 1
ATOM 1530 C C . SER B 1 51 ? 10.672 -3.555 -14.359 1 93.38 51 SER B C 1
ATOM 1532 O O . SER B 1 51 ? 11.648 -3.67 -13.609 1 93.38 51 SER B O 1
ATOM 1534 N N . SER B 1 52 ? 9.508 -3.016 -13.953 1 94.94 52 SER B N 1
ATOM 1535 C CA . SER B 1 52 ? 9.484 -2.301 -12.68 1 94.94 52 SER B CA 1
ATOM 1536 C C . SER B 1 52 ? 8.711 -3.086 -11.625 1 94.94 52 SER B C 1
ATOM 1538 O O . SER B 1 52 ? 8.867 -2.84 -10.43 1 94.94 52 SER B O 1
ATOM 1540 N N . GLY B 1 53 ? 7.82 -3.971 -12.086 1 97.12 53 GLY B N 1
ATOM 1541 C CA . GLY B 1 53 ? 6.934 -4.68 -11.18 1 97.12 53 GLY B CA 1
ATOM 1542 C C . GLY B 1 53 ? 5.633 -3.938 -10.914 1 97.12 53 GLY B C 1
ATOM 1543 O O . GLY B 1 53 ? 4.77 -4.434 -10.188 1 97.12 53 GLY B O 1
ATOM 1544 N N . ALA B 1 54 ? 5.43 -2.736 -11.469 1 98.5 54 ALA B N 1
ATOM 1545 C CA . ALA B 1 54 ? 4.246 -1.927 -11.195 1 98.5 54 ALA B CA 1
ATOM 1546 C C . ALA B 1 54 ? 2.99 -2.572 -11.781 1 98.5 54 ALA B C 1
ATOM 1548 O O . ALA B 1 54 ? 3.016 -3.09 -12.898 1 98.5 54 ALA B O 1
ATOM 1549 N N . ILE B 1 55 ? 1.952 -2.531 -10.969 1 98.75 55 ILE B N 1
ATOM 1550 C CA . ILE B 1 55 ? 0.661 -3.004 -11.453 1 98.75 55 ILE B CA 1
ATOM 1551 C C . ILE B 1 55 ? -0.398 -1.925 -11.234 1 98.75 55 ILE B C 1
ATOM 1553 O O . ILE B 1 55 ? -0.265 -1.084 -10.344 1 98.75 55 ILE B O 1
ATOM 1557 N N . SER B 1 56 ? -1.411 -1.917 -12.055 1 98.62 56 SER B N 1
ATOM 1558 C CA . SER B 1 56 ? -2.57 -1.046 -11.891 1 98.62 56 SER B CA 1
ATOM 1559 C C . SER B 1 56 ? -3.838 -1.708 -12.414 1 98.62 56 SER B C 1
ATOM 1561 O O . SER B 1 56 ? -3.768 -2.658 -13.195 1 98.62 56 SER B O 1
ATOM 1563 N N . GLY B 1 57 ? -4.867 -1.24 -11.914 1 98.25 57 GLY B N 1
ATOM 1564 C CA . GLY B 1 57 ? -6.164 -1.76 -12.32 1 98.25 57 GLY B CA 1
ATOM 1565 C C . GLY B 1 57 ? -7.316 -1.173 -11.523 1 98.25 57 GLY B C 1
ATOM 1566 O O . GLY B 1 57 ? -7.32 0.019 -11.211 1 98.25 57 GLY B O 1
ATOM 1567 N N . ALA B 1 58 ? -8.312 -2.082 -11.297 1 97.56 58 ALA B N 1
ATOM 1568 C CA . ALA B 1 58 ? -9.531 -1.612 -10.641 1 97.56 58 ALA B CA 1
ATOM 1569 C C . ALA B 1 58 ? -10.023 -2.615 -9.602 1 97.56 58 ALA B C 1
ATOM 1571 O O . ALA B 1 58 ? -9.766 -3.816 -9.727 1 97.56 58 ALA B O 1
ATOM 1572 N N . TYR B 1 59 ? -10.625 -2.068 -8.617 1 97.25 59 TYR B N 1
ATOM 1573 C CA . TYR B 1 59 ? -11.188 -2.85 -7.52 1 97.25 59 TYR B CA 1
ATOM 1574 C C . TYR B 1 59 ? -12.68 -2.564 -7.359 1 97.25 59 TYR B C 1
ATOM 1576 O O . TYR B 1 59 ? -13.102 -1.408 -7.406 1 97.25 59 TYR B O 1
ATOM 1584 N N . LYS B 1 60 ? -13.445 -3.6 -7.23 1 95.81 60 LYS B N 1
ATOM 1585 C CA . LYS B 1 60 ? -14.883 -3.506 -6.977 1 95.81 60 LYS B CA 1
ATOM 1586 C C . LYS B 1 60 ? -15.281 -4.324 -5.754 1 95.81 60 LYS B C 1
ATOM 1588 O O . LYS B 1 60 ? -14.93 -5.504 -5.648 1 95.81 60 LYS B O 1
ATOM 1593 N N . SER B 1 61 ? -15.898 -3.68 -4.848 1 92.38 61 SER B N 1
ATOM 1594 C CA . SER B 1 61 ? -16.359 -4.367 -3.645 1 92.38 61 SER B CA 1
ATOM 1595 C C . SER B 1 61 ? -17.859 -4.223 -3.465 1 92.38 61 SER B C 1
ATOM 1597 O O . SER B 1 61 ? -18.391 -3.111 -3.48 1 92.38 61 SER B O 1
ATOM 1599 N N . PRO B 1 62 ? -18.531 -5.359 -3.416 1 84.25 62 PRO B N 1
ATOM 1600 C CA . PRO B 1 62 ? -19.953 -5.238 -3.102 1 84.25 62 PRO B CA 1
ATOM 1601 C C . PRO B 1 62 ? -20.203 -4.777 -1.669 1 84.25 62 PRO B C 1
ATOM 1603 O O . PRO B 1 62 ? -21.312 -4.324 -1.346 1 84.25 62 PRO B O 1
ATOM 1606 N N . SER B 1 63 ? -19.234 -5.008 -0.887 1 75.62 63 SER B N 1
ATOM 1607 C CA . SER B 1 63 ? -19.375 -4.645 0.518 1 75.62 63 SER B CA 1
ATOM 1608 C C . SER B 1 63 ? -18.906 -3.217 0.771 1 75.62 63 SER B C 1
ATOM 1610 O O . SER B 1 63 ? -17.812 -2.834 0.339 1 75.62 63 SER B O 1
ATOM 1612 N N . GLY B 1 64 ? -19.734 -2.414 1.325 1 70.69 64 GLY B N 1
ATOM 1613 C CA . GLY B 1 64 ? -19.391 -1.08 1.789 1 70.69 64 GLY B CA 1
ATOM 1614 C C . GLY B 1 64 ? -19.5 -0.025 0.705 1 70.69 64 GLY B C 1
ATOM 1615 O O . GLY B 1 64 ? -19.297 1.163 0.965 1 70.69 64 GLY B O 1
ATOM 1616 N N . THR B 1 65 ? -19.625 -0.508 -0.557 1 82.62 65 THR B N 1
ATOM 1617 C CA . THR B 1 65 ? -19.781 0.457 -1.641 1 82.62 65 THR B CA 1
ATOM 1618 C C . THR B 1 65 ? -21.016 0.141 -2.473 1 82.62 65 THR B C 1
ATOM 1620 O O . THR B 1 65 ? -21.688 -0.878 -2.252 1 82.62 65 THR B O 1
ATOM 1623 N N . SER B 1 66 ? -21.484 1.021 -3.379 1 80 66 SER B N 1
ATOM 1624 C CA . SER B 1 66 ? -22.656 0.841 -4.223 1 80 66 SER B CA 1
ATOM 1625 C C . SER B 1 66 ? -22.281 0.244 -5.574 1 80 66 SER B C 1
ATOM 1627 O O . SER B 1 66 ? -22.953 0.497 -6.582 1 80 66 SER B O 1
ATOM 1629 N N . GLY B 1 67 ? -21.109 -0.53 -5.535 1 80.44 67 GLY B N 1
ATOM 1630 C CA . GLY B 1 67 ? -20.734 -1.236 -6.75 1 80.44 67 GLY B CA 1
ATOM 1631 C C . GLY B 1 67 ? -19.812 -0.439 -7.641 1 80.44 67 GLY B C 1
ATOM 1632 O O . GLY B 1 67 ? -19.516 -0.848 -8.766 1 80.44 67 GLY B O 1
ATOM 1633 N N . GLN B 1 68 ? -19.359 0.725 -7.223 1 90.75 68 GLN B N 1
ATOM 1634 C CA . GLN B 1 68 ? -18.438 1.543 -7.992 1 90.75 68 GLN B CA 1
ATOM 1635 C C . GLN B 1 68 ? -17.078 0.851 -8.133 1 90.75 68 GLN B C 1
ATOM 1637 O O . GLN B 1 68 ? -16.766 -0.077 -7.383 1 90.75 68 GLN B O 1
ATOM 1642 N N . THR B 1 69 ? -16.406 1.278 -9.18 1 94.69 69 THR B N 1
ATOM 1643 C CA . THR B 1 69 ? -15.047 0.831 -9.406 1 94.69 69 THR B CA 1
ATOM 1644 C C . THR B 1 69 ? -14.047 1.871 -8.914 1 94.69 69 THR B C 1
ATOM 1646 O O . THR B 1 69 ? -14.234 3.072 -9.117 1 94.69 69 THR B O 1
ATOM 1649 N N . PHE B 1 70 ? -13.055 1.393 -8.172 1 97.38 70 PHE B N 1
ATOM 1650 C CA . PHE B 1 70 ? -12.039 2.275 -7.609 1 97.38 70 PHE B CA 1
ATOM 1651 C C . PHE B 1 70 ? -10.664 1.935 -8.164 1 97.38 70 PHE B C 1
ATOM 1653 O O . PHE B 1 70 ? -10.383 0.778 -8.484 1 97.38 70 PHE B O 1
ATOM 1660 N N . PRO B 1 71 ? -9.82 2.967 -8.297 1 97.69 71 PRO B N 1
ATOM 1661 C CA . PRO B 1 71 ? -8.484 2.707 -8.828 1 97.69 71 PRO B CA 1
ATOM 1662 C C . PRO B 1 71 ? -7.613 1.9 -7.863 1 97.69 71 PRO B C 1
ATOM 1664 O O . PRO B 1 71 ? -7.691 2.096 -6.648 1 97.69 71 PRO B O 1
ATOM 1667 N N . LEU B 1 72 ? -6.852 1 -8.406 1 98.31 72 LEU B N 1
ATOM 1668 C CA . LEU B 1 72 ? -5.883 0.153 -7.719 1 98.31 72 LEU B CA 1
ATOM 1669 C C . LEU B 1 72 ? -4.48 0.354 -8.289 1 98.31 72 LEU B C 1
ATOM 1671 O O . LEU B 1 72 ? -4.312 0.463 -9.508 1 98.31 72 LEU B O 1
ATOM 1675 N N . SER B 1 73 ? -3.502 0.428 -7.457 1 98.62 73 SER B N 1
ATOM 1676 C CA . SER B 1 73 ? -2.1 0.454 -7.855 1 98.62 73 SER B CA 1
ATOM 1677 C C . SER B 1 73 ? -1.229 -0.316 -6.871 1 98.62 73 SER B C 1
ATOM 1679 O O . SER B 1 73 ? -1.613 -0.512 -5.715 1 98.62 73 SER B O 1
ATOM 1681 N N . GLY B 1 74 ? -0.09 -0.807 -7.348 1 98.69 74 GLY B N 1
ATOM 1682 C CA . GLY B 1 74 ? 0.799 -1.529 -6.449 1 98.69 74 GLY B CA 1
ATOM 1683 C C . GLY B 1 74 ? 1.969 -2.178 -7.164 1 98.69 74 GLY B C 1
ATOM 1684 O O . GLY B 1 74 ? 2.508 -1.617 -8.125 1 98.69 74 GLY B O 1
ATOM 1685 N N . TRP B 1 75 ? 2.389 -3.266 -6.551 1 98.88 75 TRP B N 1
ATOM 1686 C CA . TRP B 1 75 ? 3.602 -3.939 -7.004 1 98.88 75 TRP B CA 1
ATOM 1687 C C . TRP B 1 75 ? 3.393 -5.449 -7.074 1 98.88 75 TRP B C 1
ATOM 1689 O O . TRP B 1 75 ? 2.688 -6.023 -6.242 1 98.88 75 TRP B O 1
ATOM 1699 N N . PHE B 1 76 ? 3.988 -6.023 -8.078 1 98.69 76 PHE B N 1
ATOM 1700 C CA . PHE B 1 76 ? 4.105 -7.465 -8.266 1 98.69 76 PHE B CA 1
ATOM 1701 C C . PHE B 1 76 ? 5.566 -7.887 -8.312 1 98.69 76 PHE B C 1
ATOM 1703 O O . PHE B 1 76 ? 6.395 -7.215 -8.93 1 98.69 76 PHE B O 1
ATOM 1710 N N . TYR B 1 77 ? 5.914 -8.977 -7.566 1 98.25 77 TYR B N 1
ATOM 1711 C CA . TYR B 1 77 ? 7.277 -9.492 -7.609 1 98.25 77 TYR B CA 1
ATOM 1712 C C . TYR B 1 77 ? 7.293 -11.016 -7.535 1 98.25 77 TYR B C 1
ATOM 1714 O O . TYR B 1 77 ? 6.902 -11.594 -6.52 1 98.25 77 TYR B O 1
ATOM 1722 N N . ALA B 1 78 ? 7.699 -11.602 -8.562 1 96.38 78 ALA B N 1
ATOM 1723 C CA . ALA B 1 78 ? 7.922 -13.047 -8.633 1 96.38 78 ALA B CA 1
ATOM 1724 C C . ALA B 1 78 ? 9.406 -13.367 -8.781 1 96.38 78 ALA B C 1
ATOM 1726 O O . ALA B 1 78 ? 10.023 -13.039 -9.797 1 96.38 78 ALA B O 1
ATOM 1727 N N . PRO B 1 79 ? 9.953 -13.992 -7.738 1 92.94 79 PRO B N 1
ATOM 1728 C CA . PRO B 1 79 ? 11.367 -14.344 -7.891 1 92.94 79 PRO B CA 1
ATOM 1729 C C . PRO B 1 79 ? 11.617 -15.312 -9.047 1 92.94 79 PRO B C 1
ATOM 1731 O O . PRO B 1 79 ? 10.797 -16.203 -9.297 1 92.94 79 PRO B O 1
ATOM 1734 N N . SER B 1 80 ? 12.656 -15.102 -9.789 1 81.88 80 SER B N 1
ATOM 1735 C CA . SER B 1 80 ? 12.992 -15.93 -10.945 1 81.88 80 SER B CA 1
ATOM 1736 C C . SER B 1 80 ? 13.703 -17.219 -10.508 1 81.88 80 SER B C 1
ATOM 1738 O O . SER B 1 80 ? 13.672 -18.219 -11.227 1 81.88 80 SER B O 1
ATOM 1740 N N . SER B 1 81 ? 14.398 -17.172 -9.484 1 75.38 81 SER B N 1
ATOM 1741 C CA . SER B 1 81 ? 15.172 -18.344 -9.102 1 75.38 81 SER B CA 1
ATOM 1742 C C . SER B 1 81 ? 14.797 -18.828 -7.707 1 75.38 81 SER B C 1
ATOM 1744 O O . SER B 1 81 ? 14.43 -18.016 -6.844 1 75.38 81 SER B O 1
ATOM 1746 N N . ALA B 1 82 ? 14.82 -20.172 -7.688 1 75.06 82 ALA B N 1
ATOM 1747 C CA . ALA B 1 82 ? 14.625 -20.781 -6.375 1 75.06 82 ALA B CA 1
ATOM 1748 C C . ALA B 1 82 ? 15.859 -20.609 -5.496 1 75.06 82 ALA B C 1
ATOM 1750 O O . ALA B 1 82 ? 16.984 -20.5 -6.004 1 75.06 82 ALA B O 1
ATOM 1751 N N . SER B 1 83 ? 15.617 -20.281 -4.254 1 80.31 83 SER B N 1
ATOM 1752 C CA . SER B 1 83 ? 16.672 -20.359 -3.242 1 80.31 83 SER B CA 1
ATOM 1753 C C . SER B 1 83 ? 16.547 -21.625 -2.414 1 80.31 83 SER B C 1
ATOM 1755 O O . SER B 1 83 ? 15.617 -21.766 -1.609 1 80.31 83 SER B O 1
ATOM 1757 N N . PRO B 1 84 ? 17.516 -22.5 -2.73 1 85.56 84 PRO B N 1
ATOM 1758 C CA . PRO B 1 84 ? 17.391 -23.781 -2.029 1 85.56 84 PRO B CA 1
ATOM 1759 C C . PRO B 1 84 ? 17.266 -23.609 -0.517 1 85.56 84 PRO B C 1
ATOM 1761 O O . PRO B 1 84 ? 17.969 -22.797 0.078 1 85.56 84 PRO B O 1
ATOM 1764 N N . GLY B 1 85 ? 16.359 -24.344 0.003 1 90.31 85 GLY B N 1
ATOM 1765 C CA . GLY B 1 85 ? 16.188 -24.406 1.445 1 90.31 85 GLY B CA 1
ATOM 1766 C C . GLY B 1 85 ? 15.258 -23.328 1.983 1 90.31 85 GLY B C 1
ATOM 1767 O O . GLY B 1 85 ? 14.898 -23.359 3.162 1 90.31 85 GLY B O 1
ATOM 1768 N N . LEU B 1 86 ? 14.875 -22.406 1.171 1 93.56 86 LEU B N 1
ATOM 1769 C CA . LEU B 1 86 ? 13.977 -21.359 1.642 1 93.56 86 LEU B CA 1
ATOM 1770 C C . LEU B 1 86 ? 12.578 -21.547 1.054 1 93.56 86 LEU B C 1
ATOM 1772 O O . LEU B 1 86 ? 12.43 -22.031 -0.068 1 93.56 86 LEU B O 1
ATOM 1776 N N . ASP B 1 87 ? 11.609 -21.25 1.931 1 96.12 87 ASP B N 1
ATOM 1777 C CA . ASP B 1 87 ? 10.25 -21.156 1.422 1 96.12 87 ASP B CA 1
ATOM 1778 C C . ASP B 1 87 ? 10.094 -19.953 0.494 1 96.12 87 ASP B C 1
ATOM 1780 O O . ASP B 1 87 ? 10.562 -18.844 0.809 1 96.12 87 ASP B O 1
ATOM 1784 N N . GLN B 1 88 ? 9.508 -20.203 -0.738 1 96.75 88 GLN B N 1
ATOM 1785 C CA . GLN B 1 88 ? 9.422 -19.156 -1.755 1 96.75 88 GLN B CA 1
ATOM 1786 C C . GLN B 1 88 ? 7.969 -18.844 -2.098 1 96.75 88 GLN B C 1
ATOM 1788 O O . GLN B 1 88 ? 7.152 -19.75 -2.254 1 96.75 88 GLN B O 1
ATOM 1793 N N . VAL B 1 89 ? 7.641 -17.516 -2.203 1 98.06 89 VAL B N 1
ATOM 1794 C CA . VAL B 1 89 ? 6.324 -17.047 -2.611 1 98.06 89 VAL B CA 1
ATOM 1795 C C . VAL B 1 89 ? 6.469 -15.867 -3.572 1 98.06 89 VAL B C 1
ATOM 1797 O O . VAL B 1 89 ? 7.559 -15.312 -3.719 1 98.06 89 VAL B O 1
ATOM 1800 N N . THR B 1 90 ? 5.418 -15.609 -4.285 1 98.12 90 THR B N 1
ATOM 1801 C CA . THR B 1 90 ? 5.277 -14.398 -5.094 1 98.12 90 THR B CA 1
ATOM 1802 C C . THR B 1 90 ? 4.594 -13.297 -4.293 1 98.12 90 THR B C 1
ATOM 1804 O O . THR B 1 90 ? 3.721 -13.57 -3.467 1 98.12 90 THR B O 1
ATOM 1807 N N . LEU B 1 91 ? 4.996 -12.055 -4.562 1 98.88 91 LEU B N 1
ATOM 1808 C CA . LEU B 1 91 ? 4.465 -10.945 -3.781 1 98.88 91 LEU B CA 1
ATOM 1809 C C . LEU B 1 91 ? 3.459 -10.133 -4.598 1 98.88 91 LEU B C 1
ATOM 1811 O O . LEU B 1 91 ? 3.717 -9.805 -5.758 1 98.88 91 LEU B O 1
ATOM 1815 N N . PHE B 1 92 ? 2.332 -9.891 -4.008 1 98.88 92 PHE B N 1
ATOM 1816 C CA . PHE B 1 92 ? 1.32 -8.938 -4.438 1 98.88 92 PHE B CA 1
ATOM 1817 C C . PHE B 1 92 ? 1.119 -7.852 -3.385 1 98.88 92 PHE B C 1
ATOM 1819 O O . PHE B 1 92 ? 0.637 -8.133 -2.285 1 98.88 92 PHE B O 1
ATOM 1826 N N . THR B 1 93 ? 1.483 -6.648 -3.641 1 98.94 93 THR B N 1
ATOM 1827 C CA . THR B 1 93 ? 1.152 -5.496 -2.809 1 98.94 93 THR B CA 1
ATOM 1828 C C . THR B 1 93 ? 0.335 -4.477 -3.598 1 98.94 93 THR B C 1
ATOM 1830 O O . THR B 1 93 ? 0.699 -4.117 -4.719 1 98.94 93 THR B O 1
ATOM 1833 N N . PHE B 1 94 ? -0.793 -4.055 -3.014 1 98.94 94 PHE B N 1
ATOM 1834 C CA . PHE B 1 94 ? -1.624 -3.104 -3.742 1 98.94 94 PHE B CA 1
ATOM 1835 C C . PHE B 1 94 ? -2.463 -2.271 -2.779 1 98.94 94 PHE B C 1
ATOM 1837 O O . PHE B 1 94 ? -2.621 -2.635 -1.611 1 98.94 94 PHE B O 1
ATOM 1844 N N . SER B 1 95 ? -2.893 -1.14 -3.24 1 98.88 95 SER B N 1
ATOM 1845 C CA . SER B 1 95 ? -3.76 -0.245 -2.48 1 98.88 95 SER B CA 1
ATOM 1846 C C . SER B 1 95 ? -4.914 0.267 -3.336 1 98.88 95 SER B C 1
ATOM 1848 O O . SER B 1 95 ? -4.781 0.393 -4.555 1 98.88 95 SER B O 1
ATOM 1850 N N . VAL B 1 96 ? -5.977 0.463 -2.668 1 98.38 96 VAL B N 1
ATOM 1851 C CA . VAL B 1 96 ? -7.18 1.003 -3.293 1 98.38 96 VAL B CA 1
ATOM 1852 C C . VAL B 1 96 ? -7.566 2.32 -2.621 1 98.38 96 VAL B C 1
ATOM 1854 O O . VAL B 1 96 ? -7.703 2.383 -1.397 1 98.38 96 VAL B O 1
ATOM 1857 N N . ASN B 1 97 ? -7.613 3.348 -3.418 1 98.06 97 ASN B N 1
ATOM 1858 C CA . ASN B 1 97 ? -8.211 4.605 -2.98 1 98.06 97 ASN B CA 1
ATOM 1859 C C . ASN B 1 97 ? -9.727 4.602 -3.166 1 98.06 97 ASN B C 1
ATOM 1861 O O . ASN B 1 97 ? -10.219 4.602 -4.297 1 98.06 97 ASN B O 1
ATOM 1865 N N . TRP B 1 98 ? -10.43 4.688 -2.051 1 97 98 TRP B N 1
ATOM 1866 C CA . TRP B 1 98 ? -11.883 4.539 -2.111 1 97 98 TRP B CA 1
ATOM 1867 C C . TRP B 1 98 ? -12.555 5.875 -2.42 1 97 98 TRP B C 1
ATOM 1869 O O . TRP B 1 98 ? -13.75 6.051 -2.164 1 97 98 TRP B O 1
ATOM 1879 N N . ASN B 1 99 ? -11.734 6.844 -2.914 1 95.19 99 ASN B N 1
ATOM 1880 C CA . ASN B 1 99 ? -12.242 8.18 -3.219 1 95.19 99 ASN B CA 1
ATOM 1881 C C . ASN B 1 99 ? -12.109 8.5 -4.703 1 95.19 99 ASN B C 1
ATOM 1883 O O . ASN B 1 99 ? -11 8.516 -5.242 1 95.19 99 ASN B O 1
ATOM 1887 N N . THR B 1 100 ? -13.141 8.641 -5.363 1 91.5 100 THR B N 1
ATOM 1888 C CA . THR B 1 100 ? -13.234 9.156 -6.727 1 91.5 100 THR B CA 1
ATOM 1889 C C . THR B 1 100 ? -14.094 10.414 -6.77 1 91.5 100 THR B C 1
ATOM 1891 O O . THR B 1 100 ? -14.727 10.781 -5.773 1 91.5 100 THR B O 1
ATOM 1894 N N . PRO B 1 101 ? -14.047 11.156 -7.867 1 87.5 101 PRO B N 1
ATOM 1895 C CA . PRO B 1 101 ? -14.93 12.32 -7.965 1 87.5 101 PRO B CA 1
ATOM 1896 C C . PRO B 1 101 ? -16.406 11.961 -7.766 1 87.5 101 PRO B C 1
ATOM 1898 O O . PRO B 1 101 ? -17.188 12.781 -7.281 1 87.5 101 PRO B O 1
ATOM 1901 N N . GLN B 1 102 ? -16.828 10.688 -8.047 1 87 102 GLN B N 1
ATOM 1902 C CA . GLN B 1 102 ? -18.234 10.273 -7.992 1 87 102 GLN B CA 1
ATOM 1903 C C . GLN B 1 102 ? -18.578 9.68 -6.629 1 87 102 GLN B C 1
ATOM 1905 O O . GLN B 1 102 ? -19.734 9.625 -6.246 1 87 102 GLN B O 1
ATOM 1910 N N . ALA B 1 103 ? -17.578 9.211 -5.965 1 90.25 103 ALA B N 1
ATOM 1911 C CA . ALA B 1 103 ? -17.812 8.516 -4.699 1 90.25 103 ALA B CA 1
ATOM 1912 C C . ALA B 1 103 ? -16.641 8.719 -3.744 1 90.25 103 ALA B C 1
ATOM 1914 O O . ALA B 1 103 ? -15.508 8.367 -4.062 1 90.25 103 ALA B O 1
ATOM 1915 N N . GLN B 1 104 ? -17.031 9.258 -2.518 1 92.06 104 GLN B N 1
ATOM 1916 C CA . GLN B 1 104 ? -16 9.523 -1.51 1 92.06 104 GLN B CA 1
ATOM 1917 C C . GLN B 1 104 ? -16.297 8.766 -0.216 1 92.06 104 GLN B C 1
ATOM 1919 O O . GLN B 1 104 ? -17.266 9.078 0.479 1 92.06 104 GLN B O 1
ATOM 1924 N N . TYR B 1 105 ? -15.414 7.844 0.093 1 94.81 105 TYR B N 1
ATOM 1925 C CA . TYR B 1 105 ? -15.578 7.066 1.318 1 94.81 105 TYR B CA 1
ATOM 1926 C C . TYR B 1 105 ? -14.508 7.434 2.338 1 94.81 105 TYR B C 1
ATOM 1928 O O . TYR B 1 105 ? -14.367 6.77 3.367 1 94.81 105 TYR B O 1
ATOM 1936 N N . ASN B 1 106 ? -13.656 8.398 2.059 1 96.25 106 ASN B N 1
ATOM 1937 C CA . ASN B 1 106 ? -12.664 9.016 2.943 1 96.25 106 ASN B CA 1
ATOM 1938 C C . ASN B 1 106 ? -11.68 7.98 3.486 1 96.25 106 ASN B C 1
ATOM 1940 O O . ASN B 1 106 ? -11.281 8.047 4.648 1 96.25 106 ASN B O 1
ATOM 1944 N N . SER B 1 107 ? -11.367 6.969 2.674 1 97.56 107 SER B N 1
ATOM 1945 C CA . SER B 1 107 ? -10.555 5.867 3.18 1 97.56 107 SER B CA 1
ATOM 1946 C C . SER B 1 107 ? -9.656 5.293 2.092 1 97.56 107 SER B C 1
ATOM 1948 O O . SER B 1 107 ? -9.859 5.562 0.906 1 97.56 107 SER B O 1
ATOM 1950 N N . ILE B 1 108 ? -8.648 4.648 2.504 1 98.69 108 ILE B N 1
ATOM 1951 C CA . ILE B 1 108 ? -7.707 3.908 1.671 1 98.69 108 ILE B CA 1
ATOM 1952 C C . ILE B 1 108 ? -7.402 2.557 2.314 1 98.69 108 ILE B C 1
ATOM 1954 O O . ILE B 1 108 ? -7.25 2.463 3.535 1 98.69 108 ILE B O 1
ATOM 1958 N N . THR B 1 109 ? -7.359 1.504 1.519 1 98.62 109 THR B N 1
ATOM 1959 C CA . THR B 1 109 ? -6.891 0.201 1.979 1 98.62 109 THR B CA 1
ATOM 1960 C C . THR B 1 109 ? -5.598 -0.191 1.269 1 98.62 109 THR B C 1
ATOM 1962 O O . THR B 1 109 ? -5.449 0.039 0.066 1 98.62 109 THR B O 1
ATOM 1965 N N . THR B 1 110 ? -4.688 -0.701 1.987 1 98.94 110 THR B N 1
ATOM 1966 C CA . THR B 1 110 ? -3.508 -1.312 1.387 1 98.94 110 THR B CA 1
ATOM 1967 C C . THR B 1 110 ? -3.387 -2.775 1.799 1 98.94 110 THR B C 1
ATOM 1969 O O . THR B 1 110 ? -3.658 -3.127 2.949 1 98.94 110 THR B O 1
ATOM 1972 N N . TRP B 1 111 ? -3.035 -3.67 0.846 1 98.94 111 TRP B N 1
ATOM 1973 C CA . TRP B 1 111 ? -2.834 -5.102 1.049 1 98.94 111 TRP B CA 1
ATOM 1974 C C . TRP B 1 111 ? -1.371 -5.48 0.835 1 98.94 111 TRP B C 1
ATOM 1976 O O . TRP B 1 111 ? -0.71 -4.945 -0.06 1 98.94 111 TRP B O 1
ATOM 1986 N N . SER B 1 112 ? -0.878 -6.32 1.619 1 98.94 112 SER B N 1
ATOM 1987 C CA . SER B 1 112 ? 0.369 -7.055 1.434 1 98.94 112 SER B CA 1
ATOM 1988 C C . SER B 1 112 ? 0.118 -8.555 1.337 1 98.94 112 SER B C 1
ATOM 1990 O O . SER B 1 112 ? -0.26 -9.188 2.322 1 98.94 112 SER B O 1
ATOM 1992 N N . GLY B 1 113 ? 0.406 -9.109 0.118 1 98.88 113 GLY B N 1
ATOM 1993 C CA . GLY B 1 113 ? 0.007 -10.492 -0.097 1 98.88 113 GLY B CA 1
ATOM 1994 C C . GLY B 1 113 ? 1.144 -11.375 -0.582 1 98.88 113 GLY B C 1
ATOM 1995 O O . GLY B 1 113 ? 2.1 -10.883 -1.188 1 98.88 113 GLY B O 1
ATOM 1996 N N . THR B 1 114 ? 0.989 -12.633 -0.276 1 98.81 114 THR B N 1
ATOM 1997 C CA . THR B 1 114 ? 1.81 -13.695 -0.84 1 98.81 114 THR B CA 1
ATOM 1998 C C . THR B 1 114 ? 0.966 -14.625 -1.706 1 98.81 114 THR B C 1
ATOM 2000 O O . THR B 1 114 ? -0.182 -14.93 -1.369 1 98.81 114 THR B O 1
ATOM 2003 N N . CYS B 1 115 ? 1.556 -15.023 -2.801 1 98.44 115 CYS B N 1
ATOM 2004 C CA . CYS B 1 115 ? 0.842 -15.898 -3.725 1 98.44 115 CYS B CA 1
ATOM 2005 C C . CYS B 1 115 ? 1.566 -17.219 -3.887 1 98.44 115 CYS B C 1
ATOM 2007 O O . CYS B 1 115 ? 2.777 -17.25 -4.109 1 98.44 115 CYS B O 1
ATOM 2009 N N . ARG B 1 116 ? 0.863 -18.281 -3.75 1 97.19 116 ARG B N 1
ATOM 2010 C CA . ARG B 1 116 ? 1.313 -19.625 -4.078 1 97.19 116 ARG B CA 1
ATOM 2011 C C . ARG B 1 116 ? 0.15 -20.5 -4.551 1 97.19 116 ARG B C 1
ATOM 2013 O O . ARG B 1 116 ? -1.015 -20.141 -4.348 1 97.19 116 ARG B O 1
ATOM 2020 N N . THR B 1 117 ? 0.558 -21.562 -5.285 1 94 117 THR B N 1
ATOM 2021 C CA . THR B 1 117 ? -0.474 -22.516 -5.668 1 94 117 THR B CA 1
ATOM 2022 C C . THR B 1 117 ? -0.871 -23.391 -4.477 1 94 117 THR B C 1
ATOM 2024 O O . THR B 1 117 ? -0.03 -24.078 -3.898 1 94 117 THR B O 1
ATOM 2027 N N . THR B 1 118 ? -2.047 -23.219 -4.016 1 89.81 118 THR B N 1
ATOM 2028 C CA . THR B 1 118 ? -2.625 -24.016 -2.938 1 89.81 118 THR B CA 1
ATOM 2029 C C . THR B 1 118 ? -3.771 -24.875 -3.455 1 89.81 118 THR B C 1
ATOM 2031 O O . THR B 1 118 ? -4.746 -24.359 -4.008 1 89.81 118 THR B O 1
ATOM 2034 N N . ASN B 1 119 ? -3.637 -26.203 -3.33 1 91.44 119 ASN B N 1
ATOM 2035 C CA . ASN B 1 119 ? -4.652 -27.125 -3.814 1 91.44 119 ASN B CA 1
ATOM 2036 C C . ASN B 1 119 ? -4.953 -26.906 -5.297 1 91.44 119 ASN B C 1
ATOM 2038 O O . ASN B 1 119 ? -6.113 -26.812 -5.691 1 91.44 119 ASN B O 1
ATOM 2042 N N . GLY B 1 120 ? -3.967 -26.609 -6.039 1 91.38 120 GLY B N 1
ATOM 2043 C CA . GLY B 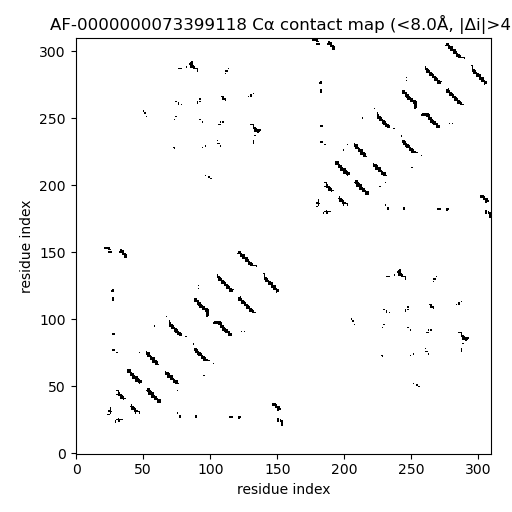1 120 ? -4.074 -26.516 -7.484 1 91.38 120 GLY B CA 1
ATOM 2044 C C . GLY B 1 120 ? -4.512 -25.156 -7.961 1 91.38 120 GLY B C 1
ATOM 2045 O O . GLY B 1 120 ? -4.645 -24.922 -9.164 1 91.38 120 GLY B O 1
ATOM 2046 N N . SER B 1 121 ? -4.777 -24.266 -7.039 1 93.31 121 SER B N 1
ATOM 2047 C CA . SER B 1 121 ? -5.266 -22.953 -7.418 1 93.31 121 SER B CA 1
ATOM 2048 C C . SER B 1 121 ? -4.305 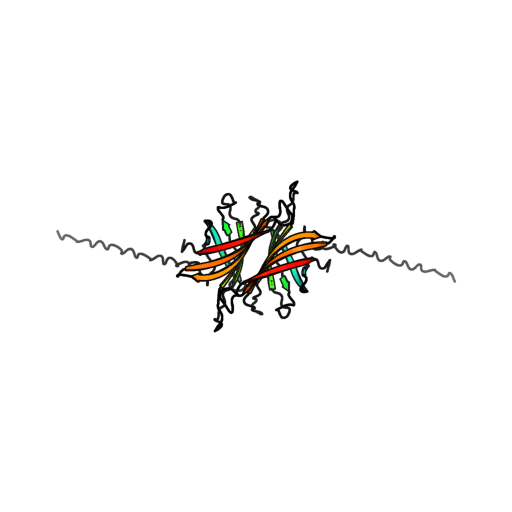-21.859 -6.961 1 93.31 121 SER B C 1
ATOM 2050 O O . SER B 1 121 ? -3.873 -21.844 -5.805 1 93.31 121 SER B O 1
ATOM 2052 N N . PRO B 1 122 ? -3.934 -21.016 -7.969 1 96.88 122 PRO B N 1
ATOM 2053 C CA . PRO B 1 122 ? -3.217 -19.828 -7.48 1 96.88 122 PRO B CA 1
ATOM 2054 C C . PRO B 1 122 ? -3.984 -19.078 -6.398 1 96.88 122 PRO B C 1
ATOM 2056 O O . PRO B 1 122 ? -5.176 -18.812 -6.559 1 96.88 122 PRO B O 1
ATOM 2059 N N . THR B 1 123 ? -3.334 -18.812 -5.246 1 98.06 123 THR B N 1
ATOM 2060 C CA . THR B 1 123 ? -4.012 -18.219 -4.098 1 98.06 123 THR B CA 1
ATOM 2061 C C . THR B 1 123 ? -3.162 -17.109 -3.48 1 98.06 123 THR B C 1
ATOM 2063 O O . THR B 1 123 ? -2 -17.344 -3.133 1 98.06 123 THR B O 1
ATOM 2066 N N . ILE B 1 124 ? -3.732 -15.914 -3.398 1 98.62 124 ILE B N 1
ATOM 2067 C CA . ILE B 1 124 ? -3.109 -14.805 -2.684 1 98.62 124 ILE B CA 1
ATOM 2068 C C . ILE B 1 124 ? -3.664 -14.727 -1.263 1 98.62 124 ILE B C 1
ATOM 2070 O O . ILE B 1 124 ? -4.871 -14.555 -1.069 1 98.62 124 ILE B O 1
ATOM 2074 N N . GLN B 1 125 ? -2.873 -14.914 -0.324 1 98.69 125 GLN B N 1
ATOM 2075 C CA . GLN B 1 125 ? -3.197 -14.562 1.054 1 98.69 125 GLN B CA 1
ATOM 2076 C C . GLN B 1 125 ? -2.678 -13.164 1.4 1 98.69 125 GLN B C 1
ATOM 2078 O O . GLN B 1 125 ? -1.468 -12.93 1.382 1 98.69 125 GLN B O 1
ATOM 2083 N N . ALA B 1 126 ? -3.561 -12.273 1.726 1 98.81 126 ALA B N 1
ATOM 2084 C CA . ALA B 1 126 ? -3.148 -10.883 1.868 1 98.81 126 ALA B CA 1
ATOM 2085 C C . ALA B 1 126 ? -3.625 -10.305 3.197 1 98.81 126 ALA B C 1
ATOM 2087 O O . ALA B 1 126 ? -4.801 -10.422 3.545 1 98.81 126 ALA B O 1
ATOM 2088 N N . LEU B 1 127 ? -2.701 -9.672 3.926 1 98.88 127 LEU B N 1
ATOM 2089 C CA . LEU B 1 127 ? -3.027 -8.82 5.066 1 98.88 127 LEU B CA 1
ATOM 2090 C C . LEU B 1 127 ? -3.352 -7.398 4.609 1 98.88 127 LEU B C 1
ATOM 2092 O O . LEU B 1 127 ? -2.812 -6.926 3.607 1 98.88 127 LEU B O 1
ATOM 2096 N N . TRP B 1 128 ? -4.301 -6.742 5.379 1 98.81 128 TRP B N 1
ATOM 2097 C CA . TRP B 1 128 ? -4.609 -5.387 4.938 1 98.81 128 TRP B CA 1
ATOM 2098 C C . TRP B 1 128 ? -4.77 -4.449 6.129 1 98.81 128 TRP B C 1
ATOM 2100 O O . TRP B 1 128 ? -5.07 -4.895 7.238 1 98.81 128 TRP B O 1
ATOM 2110 N N . TYR B 1 129 ? -4.414 -3.176 5.91 1 98.94 129 TYR B N 1
ATOM 2111 C CA . TYR B 1 129 ? -4.84 -2.041 6.719 1 98.94 129 TYR B CA 1
ATOM 2112 C C . TYR B 1 129 ? -5.906 -1.225 6 1 98.94 129 TYR B C 1
ATOM 2114 O O . TYR B 1 129 ? -5.699 -0.784 4.863 1 98.94 129 TYR B O 1
ATOM 2122 N N . TYR B 1 130 ? -7.082 -1.145 6.594 1 98.69 130 TYR B N 1
ATOM 2123 C CA . TYR B 1 130 ? -8.109 -0.19 6.199 1 98.69 130 TYR B CA 1
ATOM 2124 C C . TYR B 1 130 ? -8.07 1.053 7.078 1 98.69 130 TYR B C 1
ATOM 2126 O O . TYR B 1 130 ? -8.266 0.968 8.297 1 98.69 130 TYR B O 1
ATOM 2134 N N . THR B 1 131 ? -7.785 2.25 6.461 1 98.88 131 THR B N 1
ATOM 2135 C CA . THR B 1 131 ? -7.652 3.475 7.242 1 98.88 131 THR B CA 1
ATOM 2136 C C . THR B 1 131 ? -8.641 4.535 6.758 1 98.88 131 THR B C 1
ATOM 2138 O O . THR B 1 131 ? -8.719 4.809 5.559 1 98.88 131 THR B O 1
ATOM 2141 N N . ASN B 1 132 ? -9.352 5.051 7.637 1 98.44 132 ASN B N 1
ATOM 2142 C CA . ASN B 1 132 ? -10.344 6.09 7.367 1 98.44 132 ASN B CA 1
ATOM 2143 C C . ASN B 1 132 ? -9.922 7.434 7.957 1 98.44 132 ASN B C 1
ATOM 2145 O O . ASN B 1 132 ? -9.391 7.488 9.07 1 98.44 132 ASN B O 1
ATOM 2149 N N . ALA B 1 133 ? -10.203 8.516 7.23 1 98.31 133 ALA B N 1
ATOM 2150 C CA . ALA B 1 133 ? -9.797 9.852 7.652 1 98.31 133 ALA B CA 1
ATOM 2151 C C . ALA B 1 133 ? -10.586 10.312 8.875 1 98.31 133 ALA B C 1
ATOM 2153 O O . ALA B 1 133 ? -10.156 11.211 9.594 1 98.31 133 ALA B O 1
ATOM 2154 N N . PHE B 1 134 ? -11.719 9.68 9.062 1 97.75 134 PHE B N 1
ATOM 2155 C CA . PHE B 1 134 ? -12.586 10.039 10.18 1 97.75 134 PHE B CA 1
ATOM 2156 C C . PHE B 1 134 ? -12.742 8.875 11.148 1 97.75 134 PHE B C 1
ATOM 2158 O O . PHE B 1 134 ? -12.914 7.73 10.719 1 97.75 134 PHE B O 1
ATOM 2165 N N . GLY B 1 135 ? -12.555 9.164 12.445 1 97.25 135 GLY B N 1
ATOM 2166 C CA . GLY B 1 135 ? -12.766 8.188 13.508 1 97.25 135 GLY B CA 1
ATOM 2167 C C . GLY B 1 135 ? -13.516 8.758 14.695 1 97.25 135 GLY B C 1
ATOM 2168 O O . GLY B 1 135 ? -13.391 9.945 15.008 1 97.25 135 GLY B O 1
ATOM 2169 N N . GLN B 1 136 ? -14.289 7.836 15.32 1 96.44 136 GLN B N 1
ATOM 2170 C CA . GLN B 1 136 ? -14.953 8.258 16.547 1 96.44 136 GLN B CA 1
ATOM 2171 C C . GLN B 1 136 ? -13.938 8.695 17.609 1 96.44 136 GLN B C 1
ATOM 2173 O O . GLN B 1 136 ? -14.203 9.609 18.391 1 96.44 136 GLN B O 1
ATOM 2178 N N . TYR B 1 137 ? -12.859 7.961 17.656 1 96.25 137 TYR B N 1
ATOM 2179 C CA . TYR B 1 137 ? -11.734 8.234 18.547 1 96.25 137 TYR B CA 1
ATOM 2180 C C . TYR B 1 137 ? -10.414 8.203 17.781 1 96.25 137 TYR B C 1
ATOM 2182 O O . TYR B 1 137 ? -10.352 7.703 16.656 1 96.25 137 TYR B O 1
ATOM 2190 N N . SER B 1 138 ? -9.367 8.727 18.344 1 94.62 138 SER B N 1
ATOM 2191 C CA . SER B 1 138 ? -8.07 8.836 17.688 1 94.62 138 SER B CA 1
ATOM 2192 C C . SER B 1 138 ? -7.484 7.457 17.391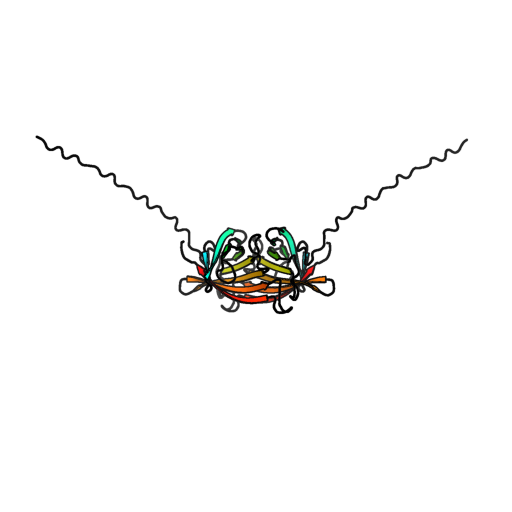 1 94.62 138 SER B C 1
ATOM 2194 O O . SER B 1 138 ? -6.648 7.316 16.5 1 94.62 138 SER B O 1
ATOM 2196 N N . TRP B 1 139 ? -7.879 6.375 18.125 1 96.38 139 TRP B N 1
ATOM 2197 C CA . TRP B 1 139 ? -7.297 5.047 17.938 1 96.38 139 TRP B CA 1
ATOM 2198 C C . TRP B 1 139 ? -8.156 4.199 17.016 1 96.38 139 TRP B C 1
ATOM 2200 O O . TRP B 1 139 ? -7.879 3.014 16.812 1 96.38 139 TRP B O 1
ATOM 2210 N N . LYS B 1 140 ? -9.211 4.793 16.344 1 97.81 140 LYS B N 1
ATOM 2211 C CA . LYS B 1 140 ? -10.172 4.004 15.586 1 97.81 140 LYS B CA 1
ATOM 2212 C C . LYS B 1 140 ? -10 4.227 14.086 1 97.81 140 LYS B C 1
ATOM 2214 O O . LYS B 1 140 ? -10.844 3.811 13.289 1 97.81 140 LYS B O 1
ATOM 2219 N N . HIS B 1 141 ? -8.945 4.891 13.594 1 98.5 141 HIS B N 1
ATOM 2220 C CA . HIS B 1 141 ? -8.789 5.246 12.188 1 98.5 141 HIS B CA 1
ATOM 2221 C C . HIS B 1 141 ? -8.406 4.027 11.352 1 98.5 141 HIS B C 1
ATOM 2223 O O . HIS B 1 141 ? -8.719 3.961 10.156 1 98.5 141 HIS B O 1
ATOM 2229 N N . THR B 1 142 ? -7.68 3.064 11.945 1 98.81 142 THR B N 1
ATOM 2230 C CA . THR B 1 142 ? -7.109 1.982 11.156 1 98.81 142 THR B CA 1
ATOM 2231 C C . THR B 1 142 ? -7.625 0.629 11.633 1 98.81 142 THR B C 1
ATOM 2233 O O . THR B 1 142 ? -7.59 0.335 12.828 1 98.81 142 THR B O 1
ATOM 2236 N N . ASN B 1 143 ? -8.172 -0.133 10.781 1 98.62 143 ASN B N 1
ATOM 2237 C CA . ASN B 1 143 ? -8.508 -1.536 10.992 1 98.62 143 ASN B CA 1
ATOM 2238 C C . ASN B 1 143 ? -7.57 -2.463 10.227 1 98.62 143 ASN B C 1
ATOM 2240 O O . ASN B 1 143 ? -6.98 -2.061 9.219 1 98.62 143 ASN B O 1
ATOM 2244 N N . ALA B 1 144 ? -7.375 -3.561 10.758 1 98.69 144 ALA B N 1
ATOM 2245 C CA . ALA B 1 144 ? -6.539 -4.562 10.102 1 98.69 144 ALA B CA 1
ATOM 2246 C C . ALA B 1 144 ? -7.312 -5.863 9.883 1 98.69 144 ALA B C 1
ATOM 2248 O O . ALA B 1 144 ? -8.258 -6.156 10.609 1 98.69 144 ALA B O 1
ATOM 2249 N N . GLY B 1 145 ? -7.047 -6.605 8.828 1 98.44 145 GLY B N 1
ATOM 2250 C CA . GLY B 1 145 ? -7.645 -7.898 8.523 1 98.44 145 GLY B CA 1
ATOM 2251 C C . GLY B 1 145 ? -6.898 -8.656 7.445 1 98.44 145 GLY B C 1
ATOM 2252 O O . GLY B 1 145 ? -5.703 -8.438 7.238 1 98.44 145 GLY B O 1
ATOM 2253 N N . GLN B 1 146 ? -7.559 -9.648 6.934 1 98.62 146 GLN B N 1
ATOM 2254 C CA . GLN B 1 146 ? -6.977 -10.469 5.875 1 98.62 146 GLN B CA 1
ATOM 2255 C C . GLN B 1 146 ? -8.016 -10.828 4.82 1 98.62 146 GLN B C 1
ATOM 2257 O O . GLN B 1 146 ? -9.211 -10.883 5.113 1 98.62 146 GLN B O 1
ATOM 2262 N N . ASP B 1 147 ? -7.535 -10.969 3.631 1 98.31 147 ASP B N 1
ATOM 2263 C CA . ASP B 1 147 ? -8.344 -11.477 2.527 1 98.31 147 ASP B CA 1
ATOM 2264 C C . ASP B 1 147 ? -7.594 -12.562 1.756 1 98.31 147 ASP B C 1
ATOM 2266 O O . ASP B 1 147 ? -6.363 -12.617 1.783 1 98.31 147 ASP B O 1
ATOM 2270 N N . VAL B 1 148 ? -8.336 -13.414 1.149 1 98.44 148 VAL B N 1
ATOM 2271 C CA . VAL B 1 148 ? -7.812 -14.438 0.253 1 98.44 148 VAL B CA 1
ATOM 2272 C C . VAL B 1 148 ? -8.359 -14.227 -1.155 1 98.44 148 VAL B C 1
ATOM 2274 O O . VAL B 1 148 ? -9.578 -14.102 -1.341 1 98.44 148 VAL B O 1
ATOM 2277 N N . PHE B 1 149 ? -7.484 -14.133 -2.113 1 97.81 149 PHE B N 1
ATOM 2278 C CA . PHE B 1 149 ? -7.891 -13.914 -3.496 1 97.81 149 PHE B CA 1
ATOM 2279 C C . PHE B 1 149 ? -7.535 -15.125 -4.355 1 97.81 149 PHE B C 1
ATOM 2281 O O . PHE B 1 149 ? -6.469 -15.719 -4.188 1 97.81 149 PHE B O 1
ATOM 2288 N N . GLN B 1 150 ? -8.391 -15.445 -5.285 1 97.25 150 GLN B N 1
ATOM 2289 C CA . GLN B 1 150 ? -8.141 -16.438 -6.328 1 97.25 150 GLN B CA 1
ATOM 2290 C C . GLN B 1 150 ? -8.625 -15.93 -7.688 1 97.25 150 GLN B C 1
ATOM 2292 O O . GLN B 1 150 ? -9.578 -15.164 -7.766 1 97.25 150 GLN B O 1
ATOM 2297 N N . PRO B 1 151 ? -7.922 -16.375 -8.734 1 96.81 151 PRO B N 1
ATOM 2298 C CA . PRO B 1 151 ? -8.367 -15.93 -10.055 1 96.81 151 PRO B CA 1
ATOM 2299 C C . PRO B 1 151 ? -9.758 -16.453 -10.422 1 96.81 151 PRO B C 1
ATOM 2301 O O . PRO B 1 151 ? -10.133 -17.547 -10.016 1 96.81 151 PRO B O 1
ATOM 2304 N N . THR B 1 152 ? -10.656 -15.648 -11.078 1 91.5 152 THR B N 1
ATOM 2305 C CA . THR B 1 152 ? -11.992 -16.062 -11.5 1 91.5 152 THR B CA 1
ATOM 2306 C C . THR B 1 152 ? -11.914 -16.906 -12.773 1 91.5 152 THR B C 1
ATOM 2308 O O . THR B 1 152 ? -12.898 -17.547 -13.156 1 91.5 152 THR B O 1
ATOM 2311 N N . GLY B 1 153 ? -10.82 -17.328 -13.305 1 72.56 153 GLY B N 1
ATOM 2312 C CA . GLY B 1 153 ? -10.711 -18.078 -14.547 1 72.56 153 GLY B CA 1
ATOM 2313 C C . GLY B 1 153 ? -10.82 -17.203 -15.781 1 72.56 153 GLY B C 1
ATOM 2314 O O . GLY B 1 153 ? -11.023 -15.992 -15.672 1 72.56 153 GLY B O 1
ATOM 2315 N N . PRO B 1 154 ? -10.328 -17.719 -16.984 1 58.97 154 PRO B N 1
ATOM 2316 C CA . PRO B 1 154 ? -10.484 -16.984 -18.234 1 58.97 154 PRO B CA 1
ATOM 2317 C C . PRO B 1 154 ? -11.898 -16.453 -18.438 1 58.97 154 PRO B C 1
ATOM 2319 O O . PRO B 1 154 ? -12.875 -17.125 -18.078 1 58.97 154 PRO B O 1
ATOM 2322 N N . GLN B 1 155 ? -12.031 -15.125 -18.141 1 44.38 155 GLN B N 1
ATOM 2323 C CA . GLN B 1 155 ? -13.352 -14.594 -18.469 1 44.38 155 GLN B CA 1
ATOM 2324 C C . GLN B 1 155 ? -13.555 -14.562 -19.984 1 44.38 155 GLN B C 1
ATOM 2326 O O . GLN B 1 155 ? -12.594 -14.414 -20.75 1 44.38 155 GLN B O 1
#

Sequence (310 aa):
MKNAFVSLAIPGLLASSLLADSAYAANCQNPLGTWLNELGSTMTISTYSSSSGAISGAYKSPSGTSGQTFPLSGWFYAPSSASPGLDQVTLFTFSVNWNTPQAQYNSITTWSGTCRTTNGSPTIQALWYYTNAFGQYSWKHTNAGQDVFQPTGPQMKNAFVSLAIPGLLASSLLADSAYAANCQNPLGTWLNELGSTMTISTYSSSSGAISGAYKSPSGTSGQTFPLSGWFYAPSSASPGLDQVTLFTFSVNWNTPQAQYNSITTWSGTCRTTNGSPTIQALWYYTNAFGQYSWKHTNAGQDVFQPTGPQ

Solvent-accessible surface area (backbone atoms only — not comparable to full-atom values): 17241 Å² total; per-residue (Å²): 134,85,81,77,80,80,79,77,77,72,78,76,76,75,74,71,71,71,71,66,73,72,66,72,54,40,37,58,86,37,73,48,36,47,30,35,33,88,75,65,27,37,40,36,31,76,46,73,39,86,85,69,23,41,32,32,35,36,34,32,35,64,66,97,46,94,60,57,78,28,56,28,42,39,39,45,48,60,74,89,66,88,53,88,87,42,37,76,35,16,36,43,34,38,32,36,44,49,46,50,97,90,42,75,65,57,32,41,36,39,36,51,25,40,22,43,72,54,96,87,34,44,34,32,50,23,41,32,43,43,36,35,30,60,13,83,42,87,83,57,28,61,47,74,54,71,50,47,33,30,52,73,56,76,124,135,85,82,76,79,78,78,77,78,73,78,75,75,73,74,70,73,73,70,66,73,72,64,73,54,39,38,57,87,38,72,48,36,48,30,35,33,87,77,65,25,36,41,34,31,76,45,72,38,88,85,69,22,42,33,30,36,37,34,33,33,64,67,96,46,93,60,58,77,27,55,30,41,39,40,44,48,59,73,88,65,88,54,88,88,42,37,75,35,16,36,42,34,38,33,36,44,48,44,49,97,89,42,76,64,55,32,41,36,40,36,50,25,39,22,42,73,54,95,87,34,43,33,32,50,24,41,33,44,42,36,35,30,60,14,84,42,87,84,56,28,61,46,73,54,72,51,46,32,30,52,73,59,74,125

Nearest PDB structures (foldseek):
  3szi-assembly1_B  TM=8.527E-01  e=3.607E-08  Shewanella denitrificans OS217
  3t2x-assembly1_B  TM=8.156E-01  e=4.663E-08  Shewanella denitrificans OS217
  3szi-assembly4_G  TM=7.960E-01  e=4.208E-08  Shewanella denitrificans OS217
  6hds-assembly2_D  TM=8.397E-01  e=1.125E-06  Afifella pfennigii
  4z27-assembly1_B  TM=7.851E-01  e=9.238E-06  Hoeflea phototrophica DFL-43

Foldseek 3Di:
DPPPPPPPPPPPPPPPPPPPVQPPFDAQVHNAAWKAWPQRKIDHWHDADPVFQKTKDWIFGPPPDPGDIWIKIDGWAADPDDDPPDDGWIWDKMKTQQDDPVDHPQKMKIWTWTWDQDPNFIKIKIKMWIAHPDDPDPVGGIDIDIIMITTPHDD/DPPPPPPPPPPPPPPPPPPPVQPPFDAQVHNAAWKAWPQRKIDHWHDADPVFQKTKDWIFGPPPDVGDIWIKIDGWAADPDDDPPDDGWIWDKMKTQQDDPVDHPQKMKIWTWTWDQDPNFIKIKIKMWIAHPDDPDPVGGIDIDIIMITTPHDD

Radius of gyration: 27.85 Å; Cα contacts (8 Å, |Δi|>4): 718; chains: 2; bounding box: 73×114×91 Å

Secondary structure (DSSP, 8-state):
--------------------------BTTB--EEEEETTS-EEEEEEE-TTT-EEEEEEE-SSSSSS-EEEEEEEEE--SS--TTSEE-EEEEEEEEEE-SS-EEEEEEEEEEEEEEETTEEEEEEEEEEEESEESSTT-SEEEEEEEEEE----/--------------------------BTTB--EEEEETTS-EEEEEEE-TTT-EEEEEEE-SSSSSS-EEEEEEEEE--SS--TTSEE-EEEEEEEEEE-SS-EEEEEEEEEEEEEEETTEEEEEEEEEEEESEESSTT-SEEEEEEEEEE----

Organism: Burkholderia thailandensis (strain ATCC 700388 / DSM 13276 / CCUG 48851 / CIP 106301 / E264) (NCBI:txid271848)

InterPro domains:
  IPR005468 Avidin/streptavidin [PF01382] (26-150)
  IPR005468 Avidin/streptavidin [PS51326] (27-154)
  IPR005469 Avidin [PR00709] (31-45)
  IPR005469 Avidin [PR00709] (107-117)
  IPR005469 Avidin [PR00709] (139-155)
  IPR036896 Avidin-like superfamily [G3DSA:2.40.128.30] (20-155)
  IPR036896 Avidin-like superfamily [SSF50876] (31-153)
  IPR051764 Avidin/Streptavidin-related [PTHR34399] (3-152)

pLDDT: mean 86.36, std 19.69, range [33.81, 98.94]